Protein AF-A0A350C8Y0-F1 (afdb_monomer)

Solvent-accessible surface area (backbone atoms only — not comparable to full-atom values): 14839 Å² total; per-residue (Å²): 107,70,67,64,53,53,48,55,55,32,66,73,48,53,78,71,53,41,66,43,46,65,62,51,51,54,47,46,64,60,65,44,50,27,44,29,84,90,44,49,33,37,41,32,44,36,72,84,43,89,63,56,27,42,36,37,27,41,31,35,39,94,39,66,64,54,30,49,57,37,43,44,72,72,55,37,48,78,45,69,42,93,88,41,90,48,31,28,41,38,38,32,78,47,61,50,82,73,80,77,58,95,87,56,75,68,49,41,46,32,31,19,35,31,54,39,75,92,77,39,30,34,30,34,14,38,27,66,40,78,86,46,44,67,59,26,43,54,50,31,71,72,57,71,74,75,93,72,64,89,59,39,47,37,35,44,35,41,52,37,88,56,74,48,71,66,44,26,52,50,41,48,57,58,43,50,56,55,52,50,56,55,57,72,67,65,70,79,54,94,92,53,50,72,69,59,42,53,51,48,52,52,52,50,50,55,52,50,52,51,52,47,46,51,67,32,35,28,35,33,38,37,39,40,34,28,59,43,63,89,42,85,94,59,66,45,78,49,77,48,74,51,76,40,49,28,86,92,37,73,57,35,52,49,54,56,49,62,77,68,51,75,65,90,58,79,81,72,124

Radius of gyration: 20.97 Å; Cα contacts (8 Å, |Δi|>4): 398; chains: 1; bounding box: 58×43×47 Å

Secondary structure (DSSP, 8-state):
-HHHHHHHHHHTS-HHHHHTHHHHHHHHHHHHTTB-TTS-EEEEEETTSSS-EEEEEEEBSS-HHHHHHHHHHTT-EEEE-SS-TTEEEEEEEE-TTSSS-TTPPPEEEEEEEEEETTTTEEEEEEES-GGGHHHHHHHHHH-----PPTTEEEEEEEE-S--SHHHHHHHHHHHHHHHHHHHHT-PPPTT--HHHHHHHHHHHHHHHHHHHHHHHHEEEEEEEEEEE-SSTTS-EEEEEEEEEEPTTSHHHHHHHHHHHSPPTTTT--

Structure (mmCIF, N/CA/C/O backbone):
data_AF-A0A350C8Y0-F1
#
_entry.id   AF-A0A350C8Y0-F1
#
loop_
_atom_site.group_PDB
_atom_site.id
_atom_site.type_symbol
_atom_site.label_atom_id
_atom_site.label_alt_id
_atom_site.label_comp_id
_atom_site.label_asym_id
_atom_site.label_entity_id
_atom_site.label_seq_id
_atom_site.pdbx_PDB_ins_code
_atom_site.Cartn_x
_atom_site.Cartn_y
_atom_site.Cartn_z
_atom_site.occupancy
_atom_site.B_iso_or_equiv
_atom_site.auth_seq_id
_atom_site.auth_comp_id
_atom_site.auth_asym_id
_atom_site.auth_atom_id
_atom_site.pdbx_PDB_model_num
ATOM 1 N N . MET A 1 1 ? -14.540 4.776 -16.350 1.00 53.84 1 MET A N 1
ATOM 2 C CA . MET A 1 1 ? -15.376 4.542 -15.151 1.00 53.84 1 MET A CA 1
ATOM 3 C C . MET A 1 1 ? -14.674 5.065 -13.907 1.00 53.84 1 MET A C 1
ATOM 5 O O . MET A 1 1 ? -15.145 6.060 -13.384 1.00 53.84 1 MET A O 1
ATOM 9 N N . LEU A 1 2 ? -13.482 4.546 -13.576 1.00 55.44 2 LEU A N 1
ATOM 10 C CA . LEU A 1 2 ? -12.637 4.971 -12.446 1.00 55.44 2 LEU A CA 1
ATOM 11 C C . LEU A 1 2 ? -12.583 6.490 -12.202 1.00 55.44 2 LEU A C 1
ATOM 13 O O . LEU A 1 2 ? -12.850 6.944 -11.097 1.00 55.44 2 LEU A O 1
ATOM 17 N N . LYS A 1 3 ? -12.308 7.294 -13.237 1.00 59.38 3 LYS A N 1
ATOM 18 C CA . LYS A 1 3 ? -12.303 8.760 -13.117 1.00 59.38 3 LYS A CA 1
ATOM 19 C C . LYS A 1 3 ? -13.635 9.345 -12.662 1.00 59.38 3 LYS A C 1
ATOM 21 O O . LYS A 1 3 ? -13.677 10.203 -11.797 1.00 59.38 3 LYS A O 1
ATOM 26 N N . LYS A 1 4 ? -14.739 8.884 -13.248 1.00 61.06 4 LYS A N 1
ATOM 27 C CA . LYS A 1 4 ? -16.079 9.374 -12.911 1.00 61.06 4 LYS A CA 1
ATOM 28 C C . LYS A 1 4 ? -16.421 9.038 -11.458 1.00 61.06 4 LYS A C 1
ATOM 30 O O . LYS A 1 4 ? -17.015 9.866 -10.771 1.00 61.06 4 LYS A O 1
ATOM 35 N N . ASP A 1 5 ? -16.004 7.865 -10.995 1.00 53.53 5 ASP A N 1
ATOM 36 C CA . ASP A 1 5 ? -16.255 7.395 -9.635 1.00 53.53 5 ASP A CA 1
ATOM 37 C C . ASP A 1 5 ? -15.374 8.140 -8.616 1.00 53.53 5 ASP A C 1
ATOM 39 O O . ASP A 1 5 ? -15.888 8.659 -7.627 1.00 53.53 5 ASP A O 1
ATOM 43 N N . LEU A 1 6 ? -14.077 8.317 -8.900 1.00 56.03 6 LEU A N 1
ATOM 44 C CA . LEU A 1 6 ? -13.161 9.118 -8.075 1.00 56.03 6 LEU A CA 1
ATOM 45 C C . LEU A 1 6 ? -13.558 10.594 -8.030 1.00 56.03 6 LEU A C 1
ATOM 47 O O . LEU A 1 6 ? -13.533 11.194 -6.957 1.00 56.03 6 LEU A O 1
ATOM 51 N N . LYS A 1 7 ? -13.999 11.165 -9.157 1.00 61.97 7 LYS A N 1
ATOM 52 C CA . LYS A 1 7 ? -14.544 12.523 -9.192 1.00 61.97 7 LYS A CA 1
ATOM 53 C C . LYS A 1 7 ? -15.776 12.636 -8.312 1.00 61.97 7 LYS A C 1
ATOM 55 O O . LYS A 1 7 ? -15.887 13.579 -7.543 1.00 61.97 7 LYS A O 1
ATOM 60 N N . SER A 1 8 ? -16.681 11.664 -8.402 1.00 61.84 8 SER A N 1
ATOM 61 C CA . SER A 1 8 ? -17.896 11.651 -7.586 1.00 61.84 8 SER A CA 1
ATOM 62 C C . SER A 1 8 ? -17.564 11.568 -6.093 1.00 61.84 8 SER A C 1
ATOM 64 O O . SER A 1 8 ? -18.216 12.231 -5.296 1.00 61.84 8 SER A O 1
ATOM 66 N N . LEU A 1 9 ? -16.523 10.822 -5.706 1.00 56.31 9 LEU A N 1
ATOM 67 C CA . LEU A 1 9 ? -16.029 10.785 -4.324 1.00 56.31 9 LEU A CA 1
ATOM 68 C C . LEU A 1 9 ? -15.387 12.114 -3.891 1.00 56.31 9 LEU A C 1
ATOM 70 O O . LEU A 1 9 ? -15.657 12.589 -2.792 1.00 56.31 9 LEU A O 1
ATOM 74 N N . LEU A 1 10 ? -14.580 12.739 -4.751 1.00 60.41 10 LEU A N 1
ATOM 75 C CA . LEU A 1 10 ? -13.961 14.045 -4.491 1.00 60.41 10 LEU A CA 1
ATOM 76 C C . LEU A 1 10 ? -14.986 15.180 -4.412 1.00 60.41 10 LEU A C 1
ATOM 78 O O . LEU A 1 10 ? -14.857 16.066 -3.570 1.00 60.41 10 LEU A O 1
ATOM 82 N N . ASP A 1 11 ? -16.043 15.118 -5.221 1.00 67.94 11 ASP A N 1
ATOM 83 C CA . ASP A 1 11 ? -17.167 16.055 -5.195 1.00 67.94 11 ASP A CA 1
ATOM 84 C C . ASP A 1 11 ? -17.952 15.971 -3.869 1.00 67.94 11 ASP A C 1
ATOM 86 O O . ASP A 1 11 ? -18.529 16.967 -3.433 1.00 67.94 11 ASP A O 1
ATOM 90 N N . LEU A 1 12 ? -17.923 14.824 -3.175 1.00 66.38 12 LEU A N 1
ATOM 91 C CA . LEU A 1 12 ? -18.463 14.673 -1.813 1.00 66.38 12 LEU A CA 1
ATOM 92 C C . LEU A 1 12 ? -17.525 15.226 -0.721 1.00 66.38 12 LEU A C 1
ATOM 94 O O . LEU A 1 12 ? -17.931 15.336 0.440 1.00 66.38 12 LEU A O 1
ATOM 98 N N . GLY A 1 13 ? -16.283 15.555 -1.078 1.00 55.41 13 GLY A N 1
ATOM 99 C CA . GLY A 1 13 ? -15.271 16.128 -0.199 1.00 55.41 13 GLY A CA 1
ATOM 100 C C . GLY A 1 13 ? -15.417 17.637 0.014 1.00 55.41 13 GLY A C 1
ATOM 101 O O . GLY A 1 13 ? -16.414 18.279 -0.321 1.00 55.41 13 GLY A O 1
ATOM 102 N N . THR A 1 14 ? -14.397 18.228 0.619 1.00 57.19 14 THR A N 1
ATOM 103 C CA . THR A 1 14 ? -14.281 19.668 0.856 1.00 57.19 14 THR A CA 1
ATOM 104 C C . THR A 1 14 ? -13.947 20.434 -0.432 1.00 57.19 14 THR A C 1
ATOM 106 O O . THR A 1 14 ? -13.355 19.876 -1.355 1.00 57.19 14 THR A O 1
ATOM 109 N N . PRO A 1 15 ? -14.212 21.754 -0.497 1.00 61.81 15 PRO A N 1
ATOM 110 C CA . PRO A 1 15 ? -13.823 22.575 -1.648 1.00 61.81 15 PRO A CA 1
ATOM 111 C C . PRO A 1 15 ? -12.317 22.566 -1.960 1.00 61.81 15 PRO A C 1
ATOM 113 O O . PRO A 1 15 ? -11.925 22.866 -3.084 1.00 61.81 15 PRO A O 1
ATOM 116 N N . ALA A 1 16 ? -11.463 22.268 -0.974 1.00 57.66 16 ALA A N 1
ATOM 117 C CA . ALA A 1 16 ? -10.024 22.120 -1.181 1.00 57.66 16 ALA A CA 1
ATOM 118 C C . ALA A 1 16 ? -9.690 20.803 -1.900 1.00 57.66 16 ALA A C 1
ATOM 120 O O . ALA A 1 16 ? -8.901 20.814 -2.838 1.00 57.66 16 ALA A O 1
ATOM 121 N N . GLU A 1 17 ? -10.334 19.701 -1.510 1.00 47.12 17 GLU A N 1
ATOM 122 C CA . GLU A 1 17 ? -10.191 18.388 -2.152 1.00 47.12 17 GLU A CA 1
ATOM 123 C C . GLU A 1 17 ? -10.774 18.409 -3.574 1.00 47.12 17 GLU A C 1
ATOM 125 O O . GLU A 1 17 ? -10.121 17.966 -4.510 1.00 47.12 17 GLU A O 1
ATOM 130 N N . GLN A 1 18 ? -11.928 19.048 -3.785 1.00 68.06 18 GLN A N 1
ATOM 131 C CA . GLN A 1 18 ? -12.532 19.215 -5.117 1.00 68.06 18 GLN A CA 1
ATOM 132 C C . GLN A 1 18 ? -11.606 19.927 -6.118 1.00 68.06 18 GLN A C 1
ATOM 134 O O . GLN A 1 18 ? -11.568 19.569 -7.294 1.00 68.06 18 GLN A O 1
ATOM 139 N N . LYS A 1 19 ? -10.826 20.918 -5.663 1.00 71.00 19 LYS A N 1
ATOM 140 C CA . LYS A 1 19 ? -9.845 21.630 -6.503 1.00 71.00 19 LYS A CA 1
ATOM 141 C C . LYS A 1 19 ? -8.661 20.762 -6.922 1.00 71.00 19 LYS A C 1
ATOM 143 O O . LYS A 1 19 ? -8.014 21.092 -7.906 1.00 71.00 19 LYS A O 1
ATOM 148 N N . GLN A 1 20 ? -8.398 19.663 -6.215 1.00 58.19 20 GLN A N 1
ATOM 149 C CA . GLN A 1 20 ? -7.358 18.708 -6.594 1.00 58.19 20 GLN A CA 1
ATOM 150 C C . GLN A 1 20 ? -7.792 17.810 -7.757 1.00 58.19 20 GLN A C 1
ATOM 152 O O . GLN A 1 20 ? -6.959 17.078 -8.279 1.00 58.19 20 GLN A O 1
ATOM 157 N N . TRP A 1 21 ? -9.060 17.860 -8.194 1.00 68.81 21 TRP A N 1
ATOM 158 C CA . TRP A 1 21 ? -9.556 16.982 -9.254 1.00 68.81 21 TRP A CA 1
ATOM 159 C C . TRP A 1 21 ? -8.759 17.100 -10.554 1.00 68.81 21 TRP A C 1
ATOM 161 O O . TRP A 1 21 ? -8.446 16.066 -11.121 1.00 68.81 21 TRP A O 1
ATOM 171 N N . SER A 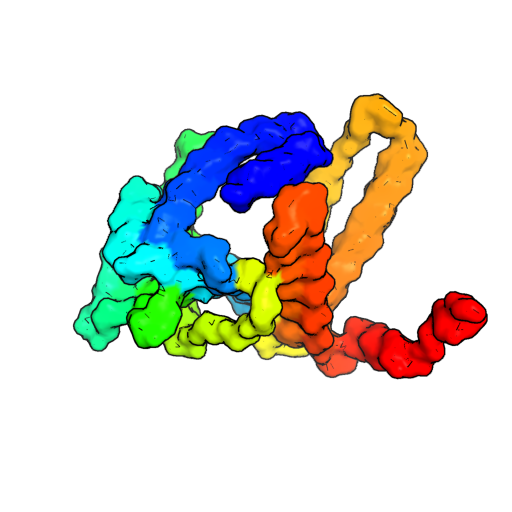1 22 ? -8.384 18.301 -11.011 1.00 61.38 22 SER A N 1
ATOM 172 C CA . SER A 1 22 ? -7.586 18.440 -12.242 1.00 61.38 22 SER A CA 1
ATOM 173 C C . SER A 1 22 ? -6.220 17.766 -12.112 1.00 61.38 22 SER A C 1
ATOM 175 O O . SER A 1 22 ? -5.823 17.010 -12.988 1.00 61.38 22 SER A O 1
ATOM 177 N N . ASN A 1 23 ? -5.553 17.950 -10.969 1.00 56.31 23 ASN A N 1
ATOM 178 C CA . ASN A 1 23 ? -4.259 17.325 -10.692 1.00 56.31 23 ASN A CA 1
ATOM 179 C C . ASN A 1 23 ? -4.389 15.798 -10.604 1.00 56.31 23 ASN A C 1
ATOM 181 O O . ASN A 1 23 ? -3.555 15.072 -11.128 1.00 56.31 23 ASN A O 1
ATOM 185 N N . ILE A 1 24 ? -5.452 15.306 -9.961 1.00 56.28 24 ILE A N 1
ATOM 186 C CA . ILE A 1 24 ? -5.745 13.876 -9.812 1.00 56.28 24 ILE A CA 1
ATOM 187 C C . ILE A 1 24 ? -6.156 13.258 -11.153 1.00 56.28 24 ILE A C 1
ATOM 189 O O . ILE A 1 24 ? -5.769 12.134 -11.447 1.00 56.28 24 ILE A O 1
ATOM 193 N N . GLU A 1 25 ? -6.921 13.967 -11.977 1.00 61.03 25 GLU A N 1
ATOM 194 C CA . GLU A 1 25 ? -7.362 13.511 -13.293 1.00 61.03 25 GLU A CA 1
ATOM 195 C C . GLU A 1 25 ? -6.190 13.376 -14.266 1.00 61.03 25 GLU A C 1
ATOM 197 O O . GLU A 1 25 ? -6.055 12.318 -14.887 1.00 61.03 25 GLU A O 1
ATOM 202 N N . ASP A 1 26 ? -5.327 14.392 -14.332 1.00 53.53 26 ASP A N 1
ATOM 203 C CA . ASP A 1 26 ? -4.108 14.373 -15.143 1.00 53.53 26 ASP A CA 1
ATOM 204 C C . ASP A 1 26 ? -3.136 13.298 -14.630 1.00 53.53 26 ASP A C 1
ATOM 206 O O . ASP A 1 26 ? -2.562 12.540 -15.414 1.00 53.53 26 ASP A O 1
ATOM 210 N N . PHE A 1 27 ? -3.014 13.140 -13.308 1.00 55.12 27 PHE A N 1
ATOM 211 C CA . PHE A 1 27 ? -2.230 12.068 -12.691 1.00 55.12 27 PHE A CA 1
ATOM 212 C C . PHE A 1 27 ? -2.783 10.674 -13.034 1.00 55.12 27 PHE A C 1
ATOM 214 O O . PHE A 1 27 ? -2.017 9.779 -13.371 1.00 55.12 27 PHE A O 1
ATOM 221 N N . ILE A 1 28 ? -4.104 10.468 -13.010 1.00 58.72 28 ILE A N 1
ATOM 222 C CA . ILE A 1 28 ? -4.734 9.180 -13.350 1.00 58.72 28 ILE A CA 1
ATOM 223 C C . ILE A 1 28 ? -4.555 8.853 -14.835 1.00 58.72 28 ILE A C 1
ATOM 225 O O . ILE A 1 28 ? -4.200 7.721 -15.154 1.00 58.72 28 ILE A O 1
ATOM 229 N N . ASP A 1 29 ? -4.767 9.807 -15.744 1.00 56.03 29 ASP A N 1
ATOM 230 C CA . ASP A 1 29 ? -4.517 9.573 -17.176 1.00 56.03 29 ASP A CA 1
ATOM 231 C C . ASP A 1 29 ? -3.065 9.200 -17.449 1.00 56.03 29 ASP A C 1
ATOM 233 O O . ASP A 1 29 ? -2.791 8.324 -18.271 1.00 56.03 29 ASP A O 1
ATOM 237 N N . THR A 1 30 ? -2.148 9.830 -16.719 1.00 51.78 30 THR A N 1
ATOM 238 C CA . THR A 1 30 ? -0.714 9.648 -16.923 1.00 51.78 30 THR A CA 1
ATOM 239 C C . THR A 1 30 ? -0.143 8.466 -16.138 1.00 51.78 30 THR A C 1
ATOM 241 O O . THR A 1 30 ? 0.939 8.019 -16.460 1.00 51.78 30 THR A O 1
ATOM 244 N N . PHE A 1 31 ? -0.818 7.885 -15.140 1.00 55.97 31 PHE A N 1
ATOM 245 C CA . PHE A 1 31 ? -0.321 6.689 -14.426 1.00 55.97 31 PHE A CA 1
ATOM 246 C C . PHE A 1 31 ? -1.007 5.382 -14.841 1.00 55.97 31 PHE A C 1
ATOM 248 O O . PHE A 1 31 ? -0.461 4.307 -14.598 1.00 55.97 31 PHE A O 1
ATOM 255 N N . VAL A 1 32 ? -2.187 5.444 -15.465 1.00 66.88 32 VAL A N 1
ATOM 256 C CA . VAL A 1 32 ? -2.969 4.246 -15.826 1.00 66.88 32 VAL A CA 1
ATOM 257 C C . VAL A 1 32 ? -2.579 3.677 -17.196 1.00 66.88 32 VAL A C 1
ATOM 259 O O . VAL A 1 32 ? -2.913 2.533 -17.505 1.00 66.88 32 VAL A O 1
ATOM 262 N N . ALA A 1 33 ? -1.828 4.415 -18.019 1.00 77.25 33 ALA A N 1
ATOM 263 C CA . ALA A 1 33 ? -1.376 3.907 -19.310 1.00 77.25 33 ALA A CA 1
ATOM 264 C C . ALA A 1 33 ? -0.450 2.683 -19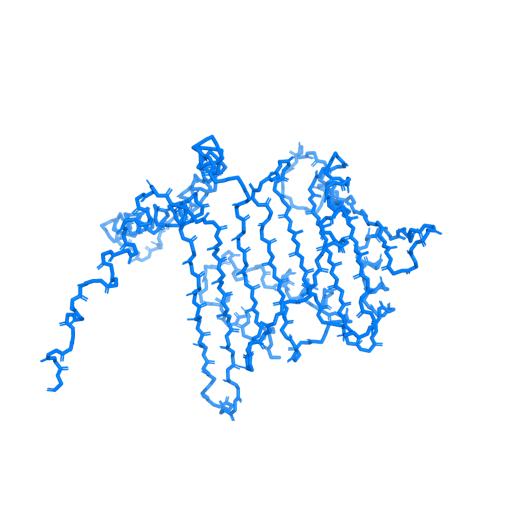.144 1.00 77.25 33 ALA A C 1
ATOM 266 O O . ALA A 1 33 ? 0.586 2.733 -18.479 1.00 77.25 33 ALA A O 1
ATOM 267 N N . GLY A 1 34 ? -0.844 1.568 -19.767 1.00 81.38 34 GLY A N 1
ATOM 268 C CA . GLY A 1 34 ? -0.170 0.274 -19.635 1.00 81.38 34 GLY A CA 1
ATOM 269 C C . GLY A 1 34 ? -0.622 -0.564 -18.434 1.00 81.38 34 GLY A C 1
ATOM 270 O O . GLY A 1 34 ? -0.019 -1.611 -18.199 1.00 81.38 34 GLY A O 1
ATOM 271 N N . ILE A 1 35 ? -1.661 -0.146 -17.697 1.00 87.31 35 ILE A N 1
ATOM 272 C CA . ILE A 1 35 ? -2.276 -0.912 -16.603 1.00 87.31 35 ILE A CA 1
ATOM 273 C C . ILE A 1 35 ? -3.652 -1.441 -17.027 1.00 87.31 35 ILE A C 1
ATOM 275 O O . ILE A 1 35 ? -4.514 -0.678 -17.460 1.00 87.31 35 ILE A O 1
ATOM 279 N N . ASP A 1 36 ? -3.894 -2.738 -16.834 1.00 87.69 36 ASP A N 1
ATOM 280 C CA . ASP A 1 36 ? -5.200 -3.351 -17.093 1.00 87.69 36 ASP A CA 1
ATOM 281 C C . ASP A 1 36 ? -6.157 -3.105 -15.917 1.00 87.69 36 ASP A C 1
ATOM 283 O O . ASP A 1 36 ? -6.173 -3.828 -14.919 1.00 87.69 36 ASP A O 1
ATOM 287 N N . GLY A 1 37 ? -7.000 -2.081 -16.058 1.00 78.62 37 GLY A N 1
ATOM 288 C CA . GLY A 1 37 ? -8.000 -1.705 -15.056 1.00 78.62 37 GLY A CA 1
ATOM 289 C C . GLY A 1 37 ? -9.144 -2.709 -14.853 1.00 78.62 37 GLY A C 1
ATOM 290 O O . GLY A 1 37 ? -9.990 -2.475 -13.991 1.00 78.62 37 GLY A O 1
ATOM 291 N N . SER A 1 38 ? -9.214 -3.797 -15.629 1.00 82.62 38 SER A N 1
ATOM 292 C CA . SER A 1 38 ? -10.167 -4.892 -15.399 1.00 82.62 38 SER A CA 1
ATOM 293 C C . SER A 1 38 ? -9.660 -5.922 -14.388 1.00 82.62 38 SER A C 1
ATOM 295 O O . SER A 1 38 ? -10.439 -6.738 -13.886 1.00 82.62 38 SER A O 1
ATOM 297 N N . ARG A 1 39 ? -8.362 -5.881 -14.074 1.00 87.94 39 ARG A N 1
ATOM 298 C CA . ARG A 1 39 ? -7.700 -6.813 -13.167 1.00 87.94 39 ARG A CA 1
ATOM 299 C C . ARG A 1 39 ? -7.368 -6.163 -11.822 1.00 87.94 39 ARG A C 1
ATOM 301 O O . ARG A 1 39 ? -7.165 -4.952 -11.745 1.00 87.94 39 ARG A O 1
ATOM 308 N N . PRO A 1 40 ? -7.271 -6.963 -10.746 1.00 87.50 40 PRO A N 1
ATOM 309 C CA . P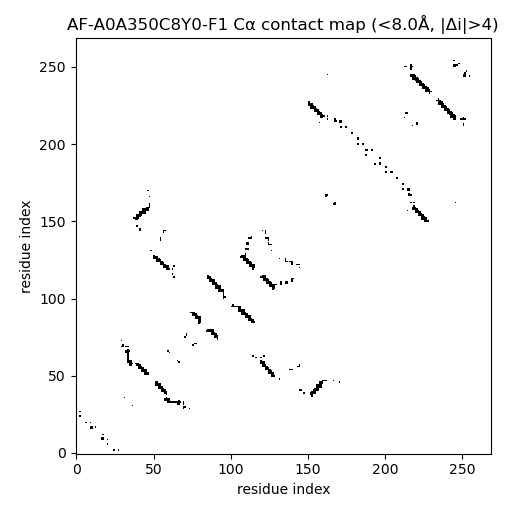RO A 1 40 ? -6.969 -6.435 -9.427 1.00 87.50 40 PRO A CA 1
ATOM 310 C C . PRO A 1 40 ? -5.555 -5.857 -9.363 1.00 87.50 40 PRO A C 1
ATOM 312 O O . PRO A 1 40 ? -4.597 -6.489 -9.826 1.00 87.50 40 PRO A O 1
ATOM 315 N N . PHE A 1 41 ? -5.417 -4.706 -8.707 1.00 87.88 41 PHE A N 1
ATOM 316 C CA . PHE A 1 41 ? -4.125 -4.185 -8.267 1.00 87.88 41 PHE A CA 1
ATOM 317 C C . PHE A 1 41 ? -3.955 -4.356 -6.754 1.00 87.88 41 PHE A C 1
ATOM 319 O O . PHE A 1 41 ? -4.926 -4.404 -5.994 1.00 87.88 41 PHE A O 1
ATOM 326 N N . GLN A 1 42 ? -2.707 -4.435 -6.302 1.00 90.19 42 GLN A N 1
ATOM 327 C CA . GLN A 1 42 ? -2.372 -4.570 -4.887 1.00 90.19 42 GLN A CA 1
ATOM 328 C C . GLN A 1 42 ? -1.364 -3.508 -4.473 1.00 90.19 42 GLN A C 1
ATOM 330 O O . GLN A 1 42 ? -0.404 -3.251 -5.195 1.00 90.19 42 GLN A O 1
ATOM 335 N N . VAL A 1 43 ? -1.558 -2.939 -3.286 1.00 89.44 43 VAL A N 1
ATOM 336 C CA . VAL A 1 43 ? -0.617 -2.030 -2.628 1.00 89.44 43 VAL A CA 1
ATOM 337 C C . VAL A 1 43 ? -0.363 -2.534 -1.215 1.00 89.44 43 VAL A C 1
ATOM 339 O O . VAL A 1 43 ? -1.296 -2.740 -0.445 1.00 89.44 43 VAL A O 1
ATOM 342 N N . GLN A 1 44 ? 0.902 -2.711 -0.862 1.00 90.19 44 GLN A N 1
ATOM 343 C CA . GLN A 1 44 ? 1.364 -3.093 0.461 1.00 90.19 44 GLN A CA 1
ATOM 344 C C . GLN A 1 44 ? 2.197 -1.960 1.067 1.00 90.19 44 GLN A C 1
ATOM 346 O O . GLN A 1 44 ? 3.169 -1.505 0.464 1.00 90.19 44 GLN A O 1
ATOM 351 N N . LEU A 1 45 ? 1.850 -1.530 2.279 1.00 86.44 45 LEU A N 1
ATOM 352 C CA . LEU A 1 45 ? 2.652 -0.596 3.064 1.00 86.44 45 LEU A CA 1
ATOM 353 C C . LEU A 1 45 ? 3.801 -1.342 3.762 1.00 86.44 45 LEU A C 1
ATOM 355 O O . LEU A 1 45 ? 3.579 -2.285 4.524 1.00 86.44 45 LEU A O 1
ATOM 359 N N . LEU A 1 46 ? 5.035 -0.886 3.547 1.00 84.38 46 LEU A N 1
ATOM 360 C CA . LEU A 1 46 ? 6.255 -1.446 4.135 1.00 84.38 46 LEU A CA 1
ATOM 361 C C . LEU A 1 46 ? 6.587 -0.740 5.460 1.00 84.38 46 LEU A C 1
ATOM 363 O O . LEU A 1 46 ? 7.574 -0.011 5.573 1.00 84.38 46 LEU A O 1
ATOM 367 N N . ALA A 1 47 ? 5.757 -0.959 6.482 1.00 72.50 47 ALA A N 1
ATOM 368 C CA . ALA A 1 47 ? 5.846 -0.263 7.774 1.00 72.50 47 ALA A CA 1
ATOM 369 C C . ALA A 1 47 ? 7.097 -0.598 8.620 1.00 72.50 47 ALA A C 1
ATOM 371 O O . ALA A 1 47 ? 7.343 0.045 9.636 1.00 72.50 47 ALA A O 1
ATOM 372 N N . GLY A 1 48 ? 7.897 -1.592 8.219 1.00 70.94 48 GLY A N 1
ATOM 373 C CA . GLY A 1 48 ? 9.176 -1.936 8.856 1.00 70.94 48 GLY A CA 1
ATOM 374 C C . GLY A 1 48 ? 10.393 -1.174 8.313 1.00 70.94 48 GLY A C 1
ATOM 375 O O . GLY A 1 48 ? 11.519 -1.535 8.645 1.00 70.94 48 GLY A O 1
ATOM 376 N N . MET A 1 49 ? 10.193 -0.182 7.439 1.00 75.94 49 MET A N 1
ATOM 377 C CA . MET A 1 49 ? 11.263 0.591 6.796 1.00 75.94 49 MET A CA 1
ATOM 378 C C . MET A 1 49 ? 11.224 2.065 7.215 1.00 75.94 49 MET A C 1
ATOM 380 O O . MET A 1 49 ? 10.159 2.614 7.497 1.00 75.94 49 MET A O 1
ATOM 384 N N . THR A 1 50 ? 12.394 2.711 7.245 1.00 75.69 50 THR A N 1
ATOM 385 C CA . THR A 1 50 ? 12.541 4.157 7.473 1.00 75.69 50 THR A CA 1
ATOM 386 C C . THR A 1 50 ? 13.382 4.774 6.344 1.00 75.69 50 THR A C 1
ATOM 388 O O . THR A 1 50 ? 14.558 4.427 6.237 1.00 75.69 50 THR A O 1
ATOM 391 N N . PRO A 1 51 ? 12.828 5.687 5.524 1.00 76.25 51 PRO A N 1
ATOM 392 C CA . PRO A 1 51 ? 11.411 6.045 5.455 1.00 76.25 51 PRO A CA 1
ATOM 393 C C . PRO A 1 51 ? 10.550 4.849 5.018 1.00 76.25 51 PRO A C 1
ATOM 395 O O . PRO A 1 51 ? 11.043 3.905 4.395 1.00 76.25 51 PRO A O 1
ATOM 398 N N . SER A 1 52 ? 9.266 4.860 5.382 1.00 78.44 52 SER A N 1
ATOM 399 C CA . SER A 1 52 ? 8.344 3.799 4.967 1.00 78.44 52 SER A CA 1
ATOM 400 C C . SER A 1 52 ? 8.266 3.732 3.443 1.00 78.44 52 SER A C 1
ATOM 402 O O . SER A 1 52 ? 8.393 4.745 2.758 1.00 78.44 52 SER A O 1
ATOM 404 N N . GLY A 1 53 ? 8.110 2.522 2.919 1.00 85.06 53 GLY A N 1
ATOM 405 C CA . GLY A 1 53 ? 7.996 2.282 1.486 1.00 85.06 53 GLY A CA 1
ATOM 406 C C . GLY A 1 53 ? 6.659 1.663 1.110 1.00 85.06 53 GLY A C 1
ATOM 407 O O . GLY A 1 53 ? 5.857 1.310 1.976 1.00 85.06 53 GLY A O 1
ATOM 408 N N . TYR A 1 54 ? 6.467 1.466 -0.185 1.00 89.12 54 TYR A N 1
ATOM 409 C CA . TYR A 1 54 ? 5.340 0.723 -0.737 1.00 89.12 54 TYR A CA 1
ATOM 410 C C . TYR A 1 54 ? 5.853 -0.412 -1.605 1.00 89.12 54 TYR A C 1
ATOM 412 O O . TYR A 1 54 ? 6.901 -0.287 -2.236 1.00 89.12 54 TYR A O 1
ATOM 420 N N . LEU A 1 55 ? 5.095 -1.499 -1.652 1.00 91.88 55 LEU A N 1
ATOM 421 C CA . LEU A 1 55 ? 5.221 -2.537 -2.660 1.00 91.88 55 LEU A CA 1
ATOM 422 C C . LEU A 1 55 ? 3.893 -2.644 -3.396 1.00 91.88 55 LEU A C 1
ATOM 424 O O . LEU A 1 55 ? 2.855 -2.766 -2.755 1.00 91.88 55 LEU A O 1
ATOM 428 N N . THR A 1 56 ? 3.896 -2.592 -4.722 1.00 91.56 56 THR A N 1
ATOM 429 C CA . THR A 1 56 ? 2.672 -2.706 -5.515 1.00 91.56 56 THR A CA 1
ATOM 430 C C . THR A 1 56 ? 2.780 -3.820 -6.541 1.00 91.56 56 THR A C 1
ATOM 432 O O . THR A 1 56 ? 3.866 -4.112 -7.041 1.00 91.56 56 THR A O 1
ATOM 435 N N . ALA A 1 57 ? 1.647 -4.458 -6.829 1.00 93.69 57 ALA A N 1
ATOM 436 C CA . ALA A 1 57 ? 1.486 -5.373 -7.948 1.00 93.69 57 ALA A CA 1
ATOM 437 C C . ALA A 1 57 ? 0.430 -4.796 -8.894 1.00 93.69 57 ALA A C 1
ATOM 439 O O . ALA A 1 57 ? -0.724 -4.600 -8.501 1.00 93.69 57 ALA A O 1
ATOM 440 N N . LEU A 1 58 ? 0.842 -4.507 -10.126 1.00 92.25 58 LEU A N 1
ATOM 441 C CA . LEU A 1 58 ? 0.044 -3.833 -11.142 1.00 92.25 58 LEU A CA 1
ATOM 442 C C . LEU A 1 58 ? -0.182 -4.770 -12.332 1.00 92.25 58 LEU A C 1
ATOM 444 O O . LEU A 1 58 ? 0.794 -5.310 -12.863 1.00 92.25 58 LEU A O 1
ATOM 448 N N . PRO A 1 59 ? -1.435 -4.992 -12.753 1.00 93.31 59 PRO A N 1
ATOM 449 C CA . PRO A 1 59 ? -1.709 -5.758 -13.956 1.00 93.31 59 PRO A CA 1
ATOM 450 C C . PRO A 1 59 ? -1.320 -4.941 -15.190 1.00 93.31 59 PRO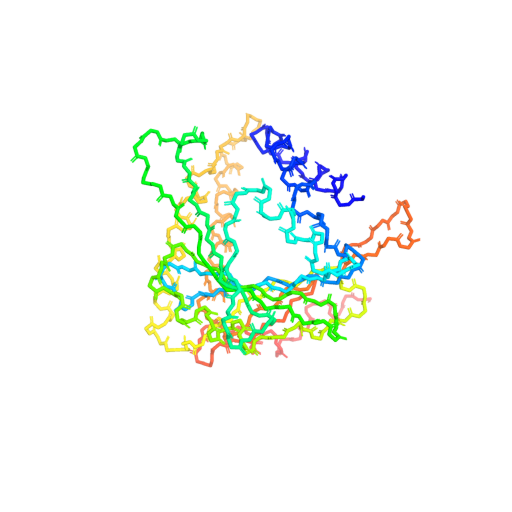 A C 1
ATOM 452 O O . PRO A 1 59 ? -1.668 -3.770 -15.276 1.00 93.31 59 PRO A O 1
ATOM 455 N N . LEU A 1 60 ? -0.598 -5.532 -16.136 1.00 93.06 60 LEU A N 1
ATOM 456 C CA . LEU A 1 60 ? -0.189 -4.860 -17.368 1.00 93.06 60 LEU A CA 1
ATOM 457 C C . LEU A 1 60 ? -1.255 -5.021 -18.455 1.00 93.06 60 LEU A C 1
ATOM 459 O O . LEU A 1 60 ? -1.791 -6.113 -18.631 1.00 93.06 60 LEU A O 1
ATOM 463 N N . ASP A 1 61 ? -1.490 -3.954 -19.215 1.00 89.44 61 ASP A N 1
ATOM 464 C CA . ASP A 1 61 ? -2.325 -3.963 -20.421 1.00 89.44 61 ASP A CA 1
ATOM 465 C C . ASP A 1 61 ? -1.435 -4.068 -21.667 1.00 89.44 61 ASP A C 1
ATOM 467 O O . ASP A 1 61 ? -0.729 -3.125 -22.032 1.00 89.44 61 ASP A O 1
ATOM 471 N N . GLY A 1 62 ? -1.405 -5.246 -22.296 1.00 81.38 62 GLY A N 1
ATOM 472 C CA . GLY A 1 62 ? -0.652 -5.465 -23.537 1.00 81.38 62 GLY A CA 1
ATOM 473 C C . GLY A 1 62 ? 0.878 -5.460 -23.389 1.00 81.38 62 GLY A C 1
ATOM 474 O O . GLY A 1 62 ? 1.592 -5.365 -24.390 1.00 81.38 62 GLY A O 1
ATOM 475 N N . GLY A 1 63 ? 1.397 -5.589 -22.162 1.00 86.69 63 GLY A N 1
ATOM 476 C CA . GLY A 1 63 ? 2.820 -5.778 -21.866 1.00 86.69 63 GLY A CA 1
ATOM 477 C C . GLY A 1 63 ? 3.543 -4.555 -21.289 1.00 86.69 63 GLY A C 1
ATOM 478 O O . GLY A 1 63 ? 2.980 -3.491 -21.063 1.00 86.69 63 GLY A O 1
ATOM 479 N N . PHE A 1 64 ? 4.840 -4.722 -21.010 1.00 92.44 64 PHE A N 1
ATOM 480 C CA . PHE A 1 64 ? 5.617 -3.752 -20.228 1.00 92.44 64 PHE A CA 1
ATOM 481 C C . PHE A 1 64 ? 5.976 -2.460 -20.978 1.00 92.44 64 PHE A C 1
ATOM 483 O O . PHE A 1 64 ? 6.211 -1.439 -20.341 1.00 92.44 64 PHE A O 1
ATOM 490 N N . GLN A 1 65 ? 6.047 -2.485 -22.312 1.00 92.25 65 GLN A N 1
ATOM 491 C CA . GLN A 1 65 ? 6.579 -1.354 -23.081 1.00 92.25 65 GLN A CA 1
ATOM 492 C C . GLN A 1 65 ? 5.730 -0.086 -22.913 1.00 92.25 65 GLN A C 1
ATOM 494 O O . GLN A 1 65 ? 6.282 0.966 -22.619 1.00 92.25 65 GLN A O 1
ATOM 499 N N . THR A 1 66 ? 4.402 -0.202 -23.001 1.00 89.94 66 THR A N 1
ATOM 500 C CA . THR A 1 66 ? 3.483 0.932 -22.810 1.00 89.94 66 THR A CA 1
ATOM 501 C C . THR A 1 66 ? 3.623 1.537 -21.415 1.00 89.94 66 THR A C 1
ATOM 503 O O . THR A 1 66 ? 3.735 2.752 -21.281 1.00 89.94 66 THR A O 1
ATOM 506 N N . PHE A 1 67 ? 3.679 0.693 -20.376 1.00 89.62 67 PHE A N 1
ATOM 507 C CA . PHE A 1 67 ? 3.903 1.156 -19.006 1.00 89.62 67 PHE A CA 1
ATOM 508 C C . PHE A 1 67 ? 5.257 1.863 -18.874 1.00 89.62 67 PHE A C 1
ATOM 510 O O . PHE A 1 67 ? 5.346 2.927 -18.268 1.00 89.62 67 PHE A O 1
ATOM 517 N N . ARG A 1 68 ? 6.313 1.285 -19.459 1.00 91.62 68 ARG A N 1
ATOM 518 C CA . ARG A 1 68 ? 7.669 1.835 -19.437 1.00 91.62 68 ARG A CA 1
ATOM 519 C C . ARG A 1 68 ? 7.737 3.224 -20.064 1.00 91.62 68 ARG A C 1
ATOM 521 O O . ARG A 1 68 ? 8.253 4.133 -19.425 1.00 91.62 68 ARG A O 1
ATOM 528 N N . ASP A 1 69 ? 7.239 3.367 -21.287 1.00 89.94 69 ASP A N 1
ATOM 529 C CA . ASP A 1 69 ? 7.282 4.636 -22.021 1.00 89.94 69 ASP A CA 1
ATOM 530 C C . ASP A 1 69 ? 6.534 5.728 -21.251 1.00 89.94 69 ASP A C 1
ATOM 532 O O . ASP A 1 69 ? 6.962 6.879 -21.195 1.00 89.94 69 ASP A O 1
ATOM 536 N N . ASN A 1 70 ? 5.445 5.336 -20.593 1.00 83.81 70 ASN A N 1
ATOM 537 C CA . ASN A 1 70 ? 4.643 6.211 -19.764 1.00 83.81 70 ASN A CA 1
ATOM 538 C C . ASN A 1 70 ? 5.387 6.686 -18.499 1.00 83.81 70 ASN A C 1
ATOM 540 O O . ASN A 1 70 ? 5.454 7.887 -18.241 1.00 83.81 70 ASN A O 1
ATOM 544 N N . VAL A 1 71 ? 6.017 5.782 -17.737 1.00 85.88 71 VAL A N 1
ATOM 545 C CA . VAL A 1 71 ? 6.784 6.188 -16.542 1.00 85.88 71 VAL A CA 1
ATOM 546 C C . VAL A 1 71 ? 8.069 6.946 -16.885 1.00 85.88 71 VAL A C 1
ATOM 548 O O . VAL A 1 71 ? 8.435 7.869 -16.162 1.00 85.88 71 VAL A O 1
ATOM 551 N N . GLU A 1 72 ? 8.733 6.624 -18.000 1.00 89.00 72 GLU A N 1
ATOM 552 C CA . GLU A 1 72 ? 9.869 7.414 -18.500 1.00 89.00 72 GLU A CA 1
ATOM 553 C C . GLU A 1 72 ? 9.410 8.820 -18.932 1.00 89.00 72 GLU A C 1
ATOM 555 O O . GLU A 1 72 ? 10.085 9.806 -18.637 1.00 89.00 72 GLU A O 1
ATOM 560 N N . GLY A 1 73 ? 8.222 8.941 -19.539 1.00 81.81 73 GLY A N 1
ATOM 561 C CA . GLY A 1 73 ? 7.590 10.225 -19.862 1.00 81.81 73 GLY A CA 1
ATOM 562 C C . GLY A 1 73 ? 7.240 11.079 -18.637 1.00 81.81 73 GLY A C 1
ATOM 563 O O . GLY A 1 73 ? 7.268 12.305 -18.722 1.00 81.81 73 GLY A O 1
ATOM 564 N N . LEU A 1 74 ? 6.979 10.443 -17.491 1.00 77.56 74 LEU A N 1
ATOM 565 C CA . LEU A 1 74 ? 6.786 11.103 -16.194 1.00 77.56 74 LEU A CA 1
ATOM 566 C C . LEU A 1 74 ? 8.092 11.596 -15.554 1.00 77.56 74 LEU A C 1
ATOM 568 O O . LEU A 1 74 ? 8.045 12.298 -14.548 1.00 77.56 74 LEU A O 1
ATOM 572 N N . GLY A 1 75 ? 9.251 11.241 -16.117 1.00 83.12 75 GLY A N 1
ATOM 573 C CA . GLY A 1 75 ? 10.562 11.610 -15.585 1.00 83.12 75 GLY A CA 1
ATOM 574 C C . GLY A 1 75 ? 11.208 10.546 -14.695 1.00 83.12 75 GLY A C 1
ATOM 575 O O . GLY A 1 75 ? 12.237 10.828 -14.082 1.00 83.12 75 GLY A O 1
ATOM 576 N N . TYR A 1 76 ? 10.657 9.326 -14.622 1.00 87.56 76 TYR A N 1
ATOM 577 C CA . TYR A 1 76 ? 11.386 8.214 -14.010 1.00 87.56 76 TYR A CA 1
ATOM 578 C C . TYR A 1 76 ? 12.532 7.767 -14.920 1.00 87.56 76 TYR A C 1
ATOM 580 O O . TYR A 1 76 ? 12.347 7.444 -16.092 1.00 87.56 76 TYR A O 1
ATOM 588 N N . GLU A 1 77 ? 13.726 7.647 -14.355 1.00 93.62 77 GLU A N 1
ATOM 589 C CA . GLU A 1 77 ? 14.844 6.980 -15.009 1.00 93.62 77 GLU A CA 1
ATOM 590 C C . GLU A 1 77 ? 14.774 5.485 -14.719 1.00 93.62 77 GLU A C 1
ATOM 592 O O . GLU A 1 77 ? 14.802 5.076 -13.560 1.00 93.62 77 GLU A O 1
ATOM 597 N N . LEU A 1 78 ? 14.705 4.649 -15.758 1.00 95.00 78 LEU A N 1
ATOM 598 C CA . LEU A 1 78 ? 14.666 3.193 -15.615 1.00 95.00 78 LEU A CA 1
ATOM 599 C C . LEU A 1 78 ? 15.983 2.575 -16.083 1.00 95.00 78 LEU A C 1
ATOM 601 O O . LEU A 1 78 ? 16.361 2.642 -17.254 1.00 95.00 78 LEU A O 1
ATOM 605 N N . LYS A 1 79 ? 16.661 1.869 -15.178 1.00 96.50 79 LYS A N 1
ATOM 606 C CA . LYS A 1 79 ? 17.889 1.129 -15.466 1.00 96.50 79 LYS A CA 1
ATOM 607 C C . LYS A 1 79 ? 17.667 -0.368 -15.300 1.00 96.50 79 LYS A C 1
ATOM 609 O O . LYS A 1 79 ? 17.530 -0.864 -14.184 1.00 96.50 79 LYS A O 1
ATOM 614 N N . ARG A 1 80 ? 17.694 -1.107 -16.410 1.00 97.31 80 ARG A N 1
ATOM 615 C CA . ARG A 1 80 ? 17.621 -2.577 -16.399 1.00 97.31 80 ARG A CA 1
ATOM 616 C C . ARG A 1 80 ? 18.816 -3.185 -15.652 1.00 97.31 80 ARG A C 1
ATOM 618 O O . ARG A 1 80 ? 19.952 -2.737 -15.824 1.00 97.31 80 ARG A O 1
ATOM 625 N N . ASP A 1 81 ? 18.566 -4.217 -14.851 1.00 96.81 81 ASP A N 1
ATOM 626 C CA . ASP A 1 81 ? 19.612 -5.015 -14.214 1.00 96.81 81 ASP A CA 1
ATOM 627 C C . ASP A 1 81 ? 20.400 -5.802 -15.277 1.00 96.81 81 ASP A C 1
ATOM 629 O O . ASP A 1 81 ? 19.850 -6.321 -16.247 1.00 96.81 81 ASP A O 1
ATOM 633 N N . ALA A 1 82 ? 21.721 -5.878 -15.113 1.00 93.88 82 ALA A N 1
ATOM 634 C CA . ALA A 1 82 ? 22.591 -6.527 -16.092 1.00 93.88 82 ALA A CA 1
ATOM 635 C C . ALA A 1 82 ? 22.463 -8.062 -16.103 1.00 93.88 82 ALA A C 1
ATOM 637 O O . ALA A 1 82 ? 22.870 -8.698 -17.073 1.00 93.88 82 ALA A O 1
ATOM 638 N N . LYS A 1 83 ? 21.958 -8.662 -15.018 1.00 94.88 83 LYS A N 1
ATOM 639 C CA . LYS A 1 83 ? 21.859 -10.117 -14.830 1.00 94.88 83 LYS A CA 1
ATOM 640 C C . LYS A 1 83 ? 20.430 -10.634 -14.956 1.00 94.88 83 LYS A C 1
ATOM 642 O O . LYS A 1 83 ? 20.252 -11.799 -15.293 1.00 94.88 83 LYS A O 1
ATOM 647 N N . ASP A 1 84 ? 19.439 -9.791 -14.682 1.00 95.88 84 ASP A N 1
ATOM 648 C CA . ASP A 1 84 ? 18.023 -10.141 -14.753 1.00 95.88 84 ASP A CA 1
ATOM 649 C C . ASP A 1 84 ? 17.279 -9.173 -15.679 1.00 95.88 84 ASP A C 1
ATOM 651 O O . ASP A 1 84 ? 17.029 -8.017 -15.342 1.00 95.88 84 ASP A O 1
ATOM 655 N N . THR A 1 85 ? 16.894 -9.656 -16.862 1.00 94.69 85 THR A N 1
ATOM 656 C CA . THR A 1 85 ? 16.217 -8.840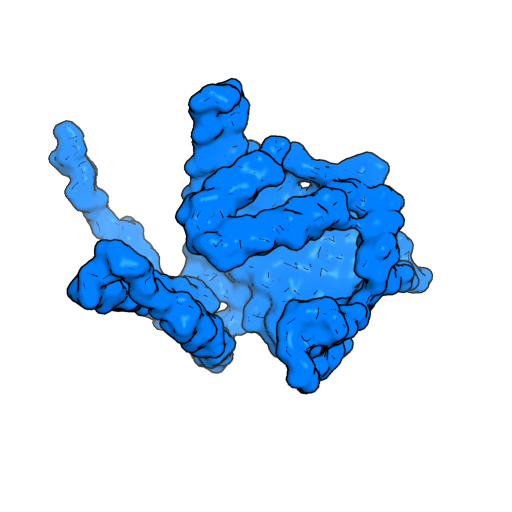 -17.880 1.00 94.69 85 THR A CA 1
ATOM 657 C C . THR A 1 85 ? 14.798 -8.429 -17.497 1.00 94.69 85 THR A C 1
ATOM 659 O O . THR A 1 85 ? 14.231 -7.548 -18.146 1.00 94.69 85 THR A O 1
ATOM 662 N N . SER A 1 86 ? 14.221 -9.066 -16.476 1.00 96.06 86 SER A N 1
ATOM 663 C CA . SER A 1 86 ? 12.910 -8.717 -15.932 1.00 96.06 86 SER A CA 1
ATOM 664 C C . SER A 1 86 ? 12.978 -7.601 -14.891 1.00 96.06 86 SER A C 1
ATOM 666 O O . SER A 1 86 ? 11.941 -7.045 -14.539 1.00 96.06 86 SER A O 1
ATOM 668 N N . LEU A 1 87 ? 14.175 -7.256 -14.411 1.00 97.88 87 LEU A N 1
ATOM 669 C CA . LEU A 1 87 ? 14.381 -6.387 -13.262 1.00 97.88 87 LEU A CA 1
ATOM 670 C C . LEU A 1 87 ? 14.936 -5.019 -13.677 1.00 97.88 87 LEU A C 1
ATOM 672 O O . LEU A 1 87 ? 15.858 -4.916 -14.486 1.00 97.88 87 LEU A O 1
ATOM 676 N N . TYR A 1 88 ? 14.398 -3.960 -13.081 1.00 97.94 88 TYR A N 1
ATOM 677 C CA . TYR A 1 88 ? 14.775 -2.574 -13.329 1.00 97.94 88 TYR A CA 1
ATOM 678 C C . TYR A 1 88 ? 14.910 -1.846 -11.999 1.00 97.94 88 TYR A C 1
ATOM 680 O O . TYR A 1 88 ? 14.048 -1.957 -11.132 1.00 97.94 88 TYR A O 1
ATOM 688 N N . GLN A 1 89 ? 15.981 -1.086 -11.836 1.00 97.62 89 GLN A N 1
ATOM 689 C CA . GLN A 1 89 ? 16.041 -0.035 -10.832 1.00 97.62 89 GLN A CA 1
ATOM 690 C C . GLN A 1 89 ? 15.398 1.220 -11.425 1.00 97.62 89 GLN A C 1
ATOM 692 O O . GLN A 1 89 ? 15.580 1.481 -12.616 1.00 97.62 89 GLN A O 1
ATOM 697 N N . PHE A 1 90 ? 14.686 1.995 -10.614 1.00 94.62 90 PHE A N 1
ATOM 698 C CA . PHE A 1 90 ? 14.181 3.296 -11.032 1.00 94.62 90 PHE A CA 1
ATOM 699 C C . PHE A 1 90 ? 14.458 4.389 -10.005 1.00 94.62 90 PHE A C 1
ATOM 701 O O . PHE A 1 90 ? 14.611 4.106 -8.811 1.00 94.62 90 PHE A O 1
ATOM 708 N N . ASN A 1 91 ? 14.519 5.629 -10.486 1.00 92.75 91 ASN A N 1
ATOM 709 C CA . ASN A 1 91 ? 14.563 6.825 -9.656 1.00 92.75 91 ASN A CA 1
ATOM 710 C C . ASN A 1 91 ? 13.853 8.005 -10.325 1.00 92.75 91 ASN A C 1
ATOM 712 O O . ASN A 1 91 ? 13.819 8.093 -11.548 1.00 92.75 91 ASN A O 1
ATOM 716 N N . MET A 1 92 ? 13.335 8.922 -9.517 1.00 85.38 92 MET A N 1
ATOM 717 C CA . MET A 1 92 ? 12.840 10.232 -9.932 1.00 85.38 92 MET A CA 1
ATOM 718 C C . MET A 1 92 ? 13.250 11.260 -8.885 1.00 85.38 92 MET A C 1
ATOM 720 O O . MET A 1 92 ? 13.114 11.019 -7.687 1.00 85.38 92 MET A O 1
ATOM 724 N N . ILE A 1 93 ? 13.742 12.406 -9.344 1.00 79.88 93 ILE A N 1
ATOM 725 C CA . ILE A 1 93 ? 13.953 13.572 -8.489 1.00 79.88 93 ILE A CA 1
ATOM 726 C C . ILE A 1 93 ? 12.695 14.426 -8.596 1.00 79.88 93 ILE A C 1
ATOM 728 O O . ILE A 1 93 ? 12.348 14.886 -9.682 1.00 79.88 93 ILE A O 1
ATOM 732 N N . ILE A 1 94 ? 12.003 14.604 -7.476 1.00 67.81 94 ILE A N 1
ATOM 733 C CA . ILE A 1 94 ? 10.845 15.484 -7.382 1.00 67.81 94 ILE A CA 1
ATOM 734 C C . ILE A 1 94 ? 11.377 16.858 -6.980 1.00 67.81 94 ILE A C 1
ATOM 736 O O . ILE A 1 94 ? 11.683 17.108 -5.809 1.00 67.81 94 ILE A O 1
ATOM 740 N N . ASP A 1 95 ? 11.536 17.735 -7.971 1.00 58.91 95 ASP A N 1
ATOM 741 C CA . ASP A 1 95 ? 11.947 19.115 -7.733 1.00 58.91 95 ASP A CA 1
ATOM 742 C C . ASP A 1 95 ? 10.833 19.872 -6.997 1.00 58.91 95 ASP A C 1
ATOM 744 O O . ASP A 1 95 ? 9.690 19.958 -7.449 1.00 58.91 95 ASP A O 1
ATOM 748 N N . SER A 1 96 ? 11.190 20.483 -5.866 1.00 50.66 96 SER A N 1
ATOM 749 C CA . SER A 1 96 ? 10.303 21.269 -4.994 1.00 50.66 96 SER A CA 1
ATOM 750 C C . SER A 1 96 ? 9.690 22.516 -5.655 1.00 50.66 96 SER A C 1
ATOM 752 O O . SER A 1 96 ? 8.959 23.263 -5.004 1.00 50.66 96 SER A O 1
ATOM 754 N N . GLU A 1 97 ? 10.021 22.795 -6.920 1.00 48.34 97 GLU A N 1
ATOM 755 C CA . GLU A 1 97 ? 9.445 23.902 -7.691 1.00 48.34 97 GLU A CA 1
ATOM 756 C C . GLU A 1 97 ? 8.018 23.605 -8.181 1.00 48.34 97 GLU A C 1
ATOM 758 O O . GLU A 1 97 ? 7.275 24.540 -8.485 1.00 48.34 97 GLU A O 1
ATOM 763 N N . GLN A 1 98 ? 7.584 22.338 -8.177 1.00 45.78 98 GLN A N 1
ATOM 764 C CA . GLN A 1 98 ? 6.174 21.981 -8.347 1.00 45.78 98 GLN A CA 1
ATOM 765 C C . GLN A 1 98 ? 5.435 22.093 -7.002 1.00 45.78 98 GLN A C 1
ATOM 767 O O . GLN A 1 98 ? 5.253 21.124 -6.276 1.00 45.78 98 GLN A O 1
ATOM 772 N N . GLU A 1 99 ? 5.079 23.336 -6.665 1.00 44.22 99 GLU A N 1
ATOM 773 C CA . GLU A 1 99 ? 4.085 23.765 -5.669 1.00 44.22 99 GLU A CA 1
ATOM 774 C C . GLU A 1 99 ? 3.948 22.923 -4.387 1.00 44.22 99 GLU A C 1
ATOM 776 O O . GLU A 1 99 ? 3.106 22.033 -4.295 1.00 44.22 99 GLU A O 1
ATOM 781 N N . SER A 1 100 ? 4.673 23.311 -3.331 1.00 41.78 100 SER A N 1
ATOM 782 C CA . SER A 1 100 ? 4.140 23.613 -1.983 1.00 41.78 100 SER A CA 1
ATOM 783 C C . SER A 1 100 ? 5.299 23.639 -0.985 1.00 41.78 100 SER A C 1
ATOM 785 O O . SER A 1 100 ? 5.722 22.596 -0.500 1.00 41.78 100 SER A O 1
ATOM 787 N N . THR A 1 101 ? 5.747 24.838 -0.604 1.00 41.19 101 THR A N 1
ATOM 788 C CA . THR A 1 101 ? 6.770 25.157 0.426 1.00 41.19 101 THR A CA 1
ATOM 789 C C . THR A 1 101 ? 8.169 25.483 -0.131 1.00 41.19 101 THR A C 1
ATOM 791 O O . THR A 1 101 ? 8.999 24.595 -0.320 1.00 41.19 101 THR A O 1
ATOM 794 N N . PRO A 1 102 ? 8.483 26.779 -0.331 1.00 39.25 102 PRO A N 1
ATOM 795 C CA . PRO A 1 102 ? 9.847 27.239 -0.584 1.00 39.25 102 PRO A CA 1
ATOM 796 C C . PRO A 1 102 ? 10.802 26.763 0.523 1.00 39.25 102 PRO A C 1
ATOM 798 O O . PRO A 1 102 ? 10.555 27.025 1.701 1.00 39.25 102 PRO A O 1
ATOM 801 N N . GLY A 1 103 ? 11.889 26.082 0.147 1.00 48.06 103 GLY A N 1
ATOM 802 C CA . GLY A 1 103 ? 12.900 25.558 1.076 1.00 48.06 103 GLY A CA 1
ATOM 803 C C . GLY A 1 103 ? 12.742 24.085 1.475 1.00 48.06 103 GLY A C 1
ATOM 804 O O . GLY A 1 103 ? 13.495 23.628 2.332 1.00 48.06 103 GLY A O 1
ATOM 805 N N . ALA A 1 104 ? 11.800 23.343 0.882 1.00 50.19 104 ALA A N 1
ATOM 806 C CA . ALA A 1 104 ? 11.767 21.885 0.999 1.00 50.19 104 ALA A CA 1
ATOM 807 C C . ALA A 1 104 ? 12.949 21.255 0.237 1.00 50.19 104 ALA A C 1
ATOM 809 O O . ALA A 1 104 ? 13.265 21.675 -0.875 1.00 50.19 104 ALA A O 1
ATOM 810 N N . GLU A 1 105 ? 13.618 20.267 0.837 1.00 55.12 105 GLU A N 1
ATOM 811 C CA . GLU A 1 105 ? 14.642 19.480 0.139 1.00 55.12 105 GLU A CA 1
ATOM 812 C C . GLU A 1 105 ? 13.993 18.669 -0.994 1.00 55.12 105 GLU A C 1
ATOM 814 O O . GLU A 1 105 ? 12.874 18.175 -0.838 1.00 55.12 105 GLU A O 1
ATOM 819 N N . ALA A 1 106 ? 14.694 18.528 -2.124 1.00 59.94 106 ALA A N 1
ATOM 820 C CA . ALA A 1 106 ? 14.257 17.660 -3.214 1.00 59.94 106 ALA A CA 1
ATOM 821 C C . ALA A 1 106 ? 14.034 16.238 -2.680 1.00 59.94 106 ALA A C 1
ATOM 823 O O . ALA A 1 106 ? 14.913 15.662 -2.031 1.00 59.94 106 ALA A O 1
ATOM 824 N N . VAL A 1 107 ? 12.852 15.681 -2.943 1.00 67.56 107 VAL A N 1
ATOM 825 C CA . VAL A 1 107 ? 12.515 14.316 -2.535 1.00 67.56 107 VAL A CA 1
ATOM 826 C C . VAL A 1 107 ? 12.856 13.395 -3.693 1.00 67.56 107 VAL A C 1
ATOM 828 O O . VAL A 1 107 ? 12.431 13.617 -4.823 1.00 67.56 107 VAL A O 1
ATOM 831 N N . GLU A 1 108 ? 13.652 12.368 -3.423 1.00 81.12 108 GLU A N 1
ATOM 832 C CA . GLU A 1 108 ? 13.982 11.364 -4.426 1.00 81.12 108 GLU A CA 1
ATOM 833 C C . GLU A 1 108 ? 13.128 10.118 -4.211 1.00 81.12 108 GLU A C 1
ATOM 835 O O . GLU A 1 108 ? 13.250 9.458 -3.179 1.00 81.12 108 GLU A O 1
ATOM 840 N N . ASP A 1 109 ? 12.321 9.763 -5.204 1.00 85.31 109 ASP A N 1
ATOM 841 C CA . ASP A 1 109 ? 11.655 8.469 -5.262 1.00 85.31 109 ASP A CA 1
ATOM 842 C C . ASP A 1 109 ? 12.609 7.451 -5.872 1.00 85.31 109 ASP A C 1
ATOM 844 O O . ASP A 1 109 ? 13.068 7.623 -6.999 1.00 85.31 109 ASP A O 1
ATOM 848 N N . VAL A 1 110 ? 12.905 6.369 -5.152 1.00 92.88 110 VAL A N 1
ATOM 849 C CA . VAL A 1 110 ? 13.796 5.307 -5.637 1.00 92.88 110 VAL A CA 1
ATOM 850 C C . VAL A 1 110 ? 13.192 3.932 -5.418 1.00 92.88 110 VAL A C 1
ATOM 852 O O . VAL A 1 110 ? 12.502 3.685 -4.425 1.00 92.88 110 VAL A O 1
ATOM 855 N N . GLY A 1 111 ? 13.495 2.994 -6.312 1.00 96.06 111 GLY A N 1
ATOM 856 C CA . GLY A 1 111 ? 12.941 1.658 -6.185 1.00 96.06 111 GLY A CA 1
ATOM 857 C C . GLY A 1 111 ? 13.460 0.616 -7.157 1.00 96.06 111 GLY A C 1
ATOM 858 O O . GLY A 1 111 ? 14.388 0.834 -7.939 1.00 96.06 111 GLY A O 1
ATOM 859 N N . TRP A 1 112 ? 12.835 -0.554 -7.059 1.00 98.00 112 TRP A N 1
ATOM 860 C CA . TRP A 1 112 ? 13.047 -1.698 -7.936 1.00 98.00 112 TRP A CA 1
ATOM 861 C C . TRP A 1 112 ? 11.719 -2.192 -8.478 1.00 98.00 112 TRP A C 1
ATOM 863 O O . TRP A 1 112 ? 10.755 -2.340 -7.733 1.00 98.00 112 TRP A O 1
ATOM 873 N N . MET A 1 113 ? 11.704 -2.522 -9.759 1.00 96.69 113 MET A N 1
ATOM 874 C CA . MET A 1 113 ? 10.565 -3.057 -10.486 1.00 96.69 113 MET A CA 1
ATOM 875 C C . MET A 1 113 ? 10.947 -4.379 -11.140 1.00 96.69 113 MET A C 1
ATOM 877 O O . MET A 1 113 ? 12.033 -4.500 -11.703 1.00 96.69 113 MET A O 1
ATOM 881 N N . ARG A 1 114 ? 10.040 -5.352 -11.111 1.00 97.50 114 ARG A N 1
ATOM 882 C CA . ARG A 1 114 ? 10.175 -6.643 -11.773 1.00 97.50 114 ARG A CA 1
ATOM 883 C C . ARG A 1 114 ? 8.947 -6.944 -12.620 1.00 97.50 114 ARG A C 1
ATOM 885 O O . ARG A 1 114 ? 7.825 -6.946 -12.123 1.00 97.50 114 ARG A O 1
ATOM 892 N N . VAL A 1 115 ? 9.183 -7.250 -13.887 1.00 96.81 115 VAL A N 1
ATOM 893 C CA . VAL A 1 115 ? 8.153 -7.651 -14.846 1.00 96.81 115 VAL A CA 1
ATOM 894 C C . VAL A 1 115 ? 7.941 -9.160 -14.761 1.00 96.81 115 VAL A C 1
ATOM 896 O O . VAL A 1 115 ? 8.870 -9.942 -14.943 1.00 96.81 115 VAL A O 1
ATOM 899 N N . LEU A 1 116 ? 6.708 -9.576 -14.506 1.00 95.19 116 LEU A N 1
ATOM 900 C CA . LEU A 1 116 ? 6.274 -10.967 -14.443 1.00 95.19 116 LEU A CA 1
ATOM 901 C C . LEU A 1 116 ? 5.447 -11.269 -15.694 1.00 95.19 116 LEU A C 1
ATOM 903 O O . LEU A 1 116 ? 4.219 -11.202 -15.687 1.00 95.19 116 LEU A O 1
ATOM 907 N N . SER A 1 117 ? 6.142 -11.508 -16.808 1.00 90.81 117 SER A N 1
ATOM 908 C CA . SER A 1 117 ? 5.521 -11.644 -18.133 1.00 90.81 117 SER A CA 1
ATOM 909 C C . SER A 1 117 ? 4.608 -12.864 -18.271 1.00 90.81 117 SER A C 1
ATOM 911 O O . SER A 1 117 ? 3.723 -12.854 -19.113 1.00 90.81 117 SER A O 1
ATOM 913 N N . ASP A 1 118 ? 4.812 -13.901 -17.463 1.00 91.06 118 ASP A N 1
ATOM 914 C CA . ASP A 1 118 ? 4.006 -15.127 -17.441 1.00 91.06 118 ASP A CA 1
ATOM 915 C C . ASP A 1 118 ? 2.581 -14.904 -16.925 1.00 91.06 118 ASP A C 1
ATOM 917 O O . ASP A 1 118 ? 1.659 -15.610 -17.328 1.00 91.06 118 ASP A O 1
ATOM 921 N N . VAL A 1 119 ? 2.405 -13.908 -16.060 1.00 92.00 119 VAL A N 1
ATOM 922 C CA . VAL A 1 119 ? 1.109 -13.512 -15.490 1.00 92.00 119 VAL A CA 1
ATOM 923 C C . VAL A 1 119 ? 0.703 -12.094 -15.899 1.00 92.00 119 VAL A C 1
ATOM 925 O O . VAL A 1 119 ? -0.282 -11.564 -15.398 1.00 92.00 119 VAL A O 1
ATOM 928 N N . GLU A 1 120 ? 1.467 -11.466 -16.796 1.00 93.69 120 GLU A N 1
ATOM 929 C CA . GLU A 1 120 ? 1.288 -10.082 -17.245 1.00 93.69 120 GLU A CA 1
ATOM 930 C C . GLU A 1 120 ? 1.148 -9.087 -16.084 1.00 93.69 120 GLU A C 1
ATOM 932 O O . GLU A 1 120 ? 0.300 -8.201 -16.110 1.00 93.69 120 GLU A O 1
ATOM 937 N N . TYR A 1 121 ? 1.956 -9.235 -15.035 1.00 95.25 121 TYR A N 1
ATOM 938 C CA . TYR A 1 121 ? 2.012 -8.287 -13.920 1.00 95.25 121 TYR A CA 1
ATOM 939 C C . TYR A 1 121 ? 3.365 -7.5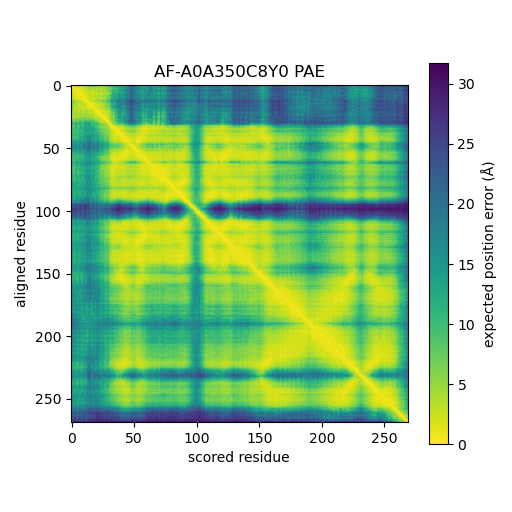84 -13.865 1.00 95.25 121 TYR A C 1
ATOM 941 O O . TYR A 1 121 ? 4.391 -8.085 -14.320 1.00 95.25 121 TYR A O 1
ATOM 949 N N . LEU A 1 122 ? 3.366 -6.428 -13.226 1.00 94.88 122 LEU A N 1
ATOM 950 C CA . LEU A 1 122 ? 4.537 -5.738 -12.723 1.00 94.88 122 LEU A CA 1
ATOM 951 C C . LEU A 1 122 ? 4.471 -5.758 -11.198 1.00 94.88 122 LEU A C 1
ATOM 953 O O . LEU A 1 122 ? 3.417 -5.500 -10.626 1.00 94.88 122 LEU A O 1
ATOM 957 N N . VAL A 1 123 ? 5.599 -6.004 -10.542 1.00 95.50 123 VAL A N 1
ATOM 958 C CA . VAL A 1 123 ? 5.767 -5.709 -9.119 1.00 95.50 123 VAL A CA 1
ATOM 959 C C . VAL A 1 123 ? 6.798 -4.606 -8.956 1.00 95.50 123 VAL A C 1
ATOM 961 O O . VAL A 1 123 ? 7.877 -4.699 -9.535 1.00 95.50 123 VAL A O 1
ATOM 964 N N . LEU A 1 124 ? 6.513 -3.585 -8.154 1.00 94.62 124 LEU A N 1
ATOM 965 C CA . LEU A 1 124 ? 7.474 -2.532 -7.821 1.00 94.62 124 LEU A CA 1
ATOM 966 C C . LEU A 1 124 ? 7.530 -2.304 -6.315 1.00 94.62 124 LEU A C 1
ATOM 968 O O . LEU A 1 124 ? 6.515 -2.396 -5.636 1.00 94.62 124 LEU A O 1
ATOM 972 N N . ALA A 1 125 ? 8.712 -1.991 -5.795 1.00 94.88 125 ALA A N 1
ATOM 973 C CA . ALA A 1 125 ? 8.898 -1.548 -4.422 1.00 94.88 125 ALA A CA 1
ATOM 974 C C . ALA A 1 125 ? 9.682 -0.236 -4.410 1.00 94.88 125 ALA A C 1
ATOM 976 O O . ALA A 1 125 ? 10.719 -0.135 -5.072 1.00 94.88 125 ALA A O 1
ATOM 977 N N . MET A 1 126 ? 9.204 0.747 -3.647 1.00 92.44 126 MET A N 1
ATOM 978 C CA . MET A 1 126 ? 9.780 2.092 -3.596 1.00 92.44 126 MET A CA 1
ATOM 979 C C . MET A 1 126 ? 9.807 2.692 -2.195 1.00 9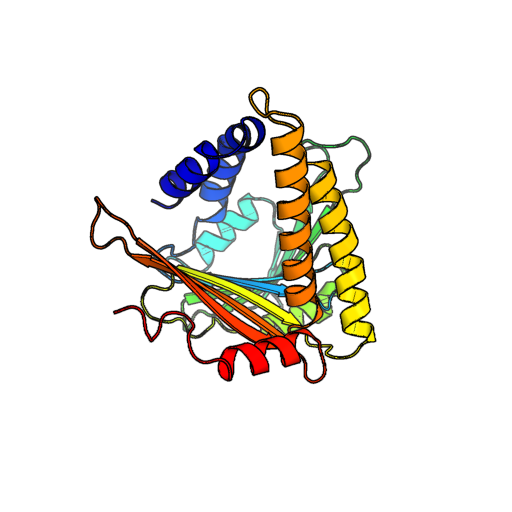2.44 126 MET A C 1
ATOM 981 O O . MET A 1 126 ? 9.042 2.298 -1.316 1.00 92.44 126 MET A O 1
ATOM 985 N N . SER A 1 127 ? 10.706 3.651 -2.000 1.00 90.25 127 SER A N 1
ATOM 986 C CA . SER A 1 127 ? 10.851 4.473 -0.796 1.00 90.25 127 SER A CA 1
ATOM 987 C C . SER A 1 127 ? 11.564 5.778 -1.174 1.00 90.25 127 SER A C 1
ATOM 989 O O . SER A 1 127 ? 12.114 5.883 -2.268 1.00 90.25 127 SER A O 1
ATOM 991 N N . SER A 1 128 ? 11.624 6.741 -0.257 1.00 86.38 128 SER A N 1
ATOM 992 C CA . SER A 1 128 ? 12.295 8.029 -0.469 1.00 86.38 128 SER A CA 1
ATOM 993 C C . SER A 1 128 ? 13.766 8.056 -0.021 1.00 86.38 128 SER A C 1
ATOM 995 O O . SER A 1 128 ? 14.307 9.091 0.366 1.00 86.38 128 SER A O 1
ATOM 997 N N . SER A 1 129 ? 14.440 6.898 0.012 1.00 87.06 129 SER A N 1
ATOM 998 C CA . SER A 1 129 ? 15.849 6.814 0.420 1.00 87.06 129 SER A CA 1
ATOM 999 C C . SER A 1 129 ? 16.635 5.764 -0.354 1.00 87.06 129 SER A C 1
ATOM 1001 O O . SER A 1 129 ? 16.334 4.570 -0.292 1.00 87.06 129 SER A O 1
ATOM 1003 N N . ARG A 1 130 ? 17.749 6.182 -0.972 1.00 91.31 130 ARG A N 1
ATOM 1004 C CA . ARG A 1 130 ? 18.717 5.282 -1.631 1.00 91.31 130 ARG A CA 1
ATOM 1005 C C . ARG A 1 130 ? 19.274 4.201 -0.710 1.00 91.31 130 ARG A C 1
ATOM 1007 O O . ARG A 1 130 ? 19.600 3.115 -1.184 1.00 91.31 130 ARG A O 1
ATOM 1014 N N . SER A 1 131 ? 19.343 4.457 0.599 1.00 91.31 131 SER A N 1
ATOM 1015 C CA . SER A 1 131 ? 19.778 3.448 1.576 1.00 91.31 131 SER A CA 1
ATOM 1016 C C . SER A 1 131 ? 18.846 2.226 1.626 1.00 91.31 131 SER A C 1
ATOM 1018 O O . SER A 1 131 ? 19.290 1.131 1.966 1.00 91.31 131 SER A O 1
ATOM 1020 N N . SER A 1 132 ? 17.586 2.386 1.205 1.00 91.06 132 SER A N 1
ATOM 1021 C CA . SER A 1 132 ? 16.587 1.317 1.150 1.00 91.06 132 SER A CA 1
ATOM 1022 C C . SER A 1 132 ? 16.706 0.421 -0.087 1.00 91.06 132 SER A C 1
ATOM 1024 O O . SER A 1 132 ? 16.133 -0.668 -0.089 1.00 91.06 132 SER A O 1
ATOM 1026 N N . LEU A 1 133 ? 17.460 0.814 -1.124 1.00 94.44 133 LEU A N 1
ATOM 1027 C CA . LEU A 1 133 ? 17.542 0.081 -2.398 1.00 94.44 133 LEU A CA 1
ATOM 1028 C C . LEU A 1 133 ? 17.883 -1.413 -2.259 1.00 94.44 133 LEU A C 1
ATOM 1030 O O . LEU A 1 133 ? 17.231 -2.204 -2.942 1.00 94.44 133 LEU A O 1
ATOM 1034 N N . PRO A 1 134 ? 18.838 -1.850 -1.407 1.00 95.00 134 PRO A N 1
ATOM 1035 C CA . PRO A 1 134 ? 19.108 -3.277 -1.231 1.00 95.00 134 PRO A CA 1
ATOM 1036 C C . PRO A 1 134 ? 17.881 -4.036 -0.719 1.00 95.00 134 PRO A C 1
ATOM 1038 O O . PRO A 1 134 ? 17.515 -5.071 -1.274 1.00 95.00 134 PRO A O 1
ATOM 1041 N N . ARG A 1 135 ? 17.192 -3.479 0.284 1.00 92.88 135 ARG A N 1
ATOM 1042 C CA . ARG A 1 135 ? 16.000 -4.097 0.869 1.00 92.88 135 ARG A CA 1
ATOM 1043 C C . ARG A 1 135 ? 14.819 -4.094 -0.100 1.00 92.88 135 ARG A C 1
ATOM 1045 O O . ARG A 1 135 ? 14.116 -5.094 -0.199 1.00 92.88 135 ARG A O 1
ATOM 1052 N N . LEU A 1 136 ? 14.619 -3.002 -0.837 1.00 95.12 136 LEU A N 1
ATOM 1053 C CA . LEU A 1 136 ? 13.589 -2.917 -1.875 1.00 95.12 136 LEU A CA 1
ATOM 1054 C C . LEU A 1 136 ? 13.822 -3.970 -2.963 1.00 95.12 136 LEU A C 1
ATOM 1056 O O . LEU A 1 136 ? 12.878 -4.643 -3.356 1.00 95.12 136 LEU A O 1
ATOM 1060 N N . LYS A 1 137 ? 15.078 -4.192 -3.380 1.00 96.62 137 LYS A N 1
ATOM 1061 C CA . LYS A 1 137 ? 15.420 -5.243 -4.349 1.00 96.62 137 LYS A CA 1
ATOM 1062 C C . LYS A 1 137 ? 15.004 -6.628 -3.860 1.00 96.62 137 LYS A C 1
ATOM 1064 O O . LYS A 1 137 ? 14.397 -7.383 -4.614 1.00 96.62 137 LYS A O 1
ATOM 1069 N N . GLU A 1 138 ? 15.327 -6.962 -2.610 1.00 95.19 138 GLU A N 1
ATOM 1070 C CA . GLU A 1 138 ? 14.938 -8.240 -1.998 1.00 95.19 138 GLU A CA 1
ATOM 1071 C C . GLU A 1 138 ? 13.417 -8.425 -1.989 1.00 95.19 138 GLU A C 1
ATOM 1073 O O . GLU A 1 138 ? 12.925 -9.486 -2.369 1.00 95.19 138 GLU A O 1
ATOM 1078 N N . LEU A 1 139 ? 12.677 -7.386 -1.590 1.00 94.06 139 LEU A N 1
ATOM 1079 C CA . LEU A 1 139 ? 11.217 -7.410 -1.537 1.00 94.06 139 LEU A CA 1
ATOM 1080 C C . LEU A 1 139 ? 10.605 -7.580 -2.934 1.00 94.06 139 LEU A C 1
ATOM 1082 O O . LEU A 1 139 ? 9.771 -8.462 -3.121 1.00 94.06 139 LEU A O 1
ATOM 1086 N N . THR A 1 140 ? 11.068 -6.816 -3.928 1.00 96.25 140 THR A N 1
ATOM 1087 C CA . THR A 1 140 ? 10.607 -6.927 -5.321 1.00 96.25 140 THR A CA 1
ATOM 1088 C C . THR A 1 140 ? 10.883 -8.315 -5.909 1.00 96.25 140 THR A C 1
ATOM 1090 O O . THR A 1 140 ? 10.058 -8.855 -6.643 1.00 96.25 140 THR A O 1
ATOM 1093 N N . LEU A 1 141 ? 12.028 -8.928 -5.589 1.00 96.31 141 LEU A N 1
ATOM 1094 C CA . LEU A 1 141 ? 12.370 -10.273 -6.067 1.00 96.31 141 LEU A CA 1
ATOM 1095 C C . LEU A 1 141 ? 11.525 -11.374 -5.411 1.00 96.31 141 LEU A C 1
ATOM 1097 O O . LEU A 1 141 ? 11.219 -12.371 -6.068 1.00 96.31 141 LEU A O 1
ATOM 1101 N N . ALA A 1 142 ? 11.168 -11.211 -4.136 1.00 93.62 142 ALA A N 1
ATOM 1102 C CA . ALA A 1 142 ? 10.362 -12.176 -3.391 1.00 93.62 142 ALA A CA 1
ATOM 1103 C C . ALA A 1 142 ? 8.859 -12.066 -3.686 1.00 93.62 142 ALA A C 1
ATOM 1105 O O . ALA A 1 142 ? 8.120 -13.036 -3.501 1.00 93.62 142 ALA A O 1
ATOM 1106 N N . ALA A 1 143 ? 8.405 -10.892 -4.116 1.00 92.56 143 ALA A N 1
ATOM 1107 C CA . ALA A 1 143 ? 6.997 -10.606 -4.284 1.00 92.56 143 ALA A CA 1
ATOM 1108 C C . ALA A 1 143 ? 6.390 -11.236 -5.542 1.00 92.56 143 ALA A C 1
ATOM 1110 O O . ALA A 1 143 ? 7.042 -11.482 -6.559 1.00 92.56 143 ALA A O 1
ATOM 1111 N N . LYS A 1 144 ? 5.091 -11.497 -5.429 1.00 90.44 144 LYS A N 1
ATOM 1112 C CA . LYS A 1 144 ? 4.212 -12.012 -6.472 1.00 90.44 144 LYS A CA 1
ATOM 1113 C C . LYS A 1 144 ? 2.866 -11.296 -6.344 1.00 90.44 144 LYS A C 1
ATOM 1115 O O . LYS A 1 144 ? 2.545 -10.856 -5.237 1.00 90.44 144 LYS A O 1
ATOM 1120 N N . PRO A 1 145 ? 2.079 -11.191 -7.424 1.00 87.94 145 PRO A N 1
ATOM 1121 C CA . PRO A 1 145 ? 0.690 -10.774 -7.318 1.00 87.94 145 PRO A CA 1
ATOM 1122 C C . PRO A 1 145 ? -0.040 -11.693 -6.335 1.00 87.94 145 PRO A C 1
ATOM 1124 O O . PRO A 1 145 ? 0.231 -12.896 -6.299 1.00 87.94 145 PRO A O 1
ATOM 1127 N N . GLY A 1 146 ? -0.921 -11.126 -5.514 1.00 83.00 146 GLY A N 1
ATOM 1128 C CA . GLY A 1 146 ? -1.740 -11.913 -4.604 1.00 83.00 146 GLY A CA 1
ATOM 1129 C C . GLY A 1 146 ? -2.729 -12.819 -5.339 1.00 83.00 146 GLY A C 1
ATOM 1130 O O . GLY A 1 146 ? -3.111 -12.564 -6.479 1.00 83.00 146 GLY A O 1
ATOM 1131 N N . ASP A 1 147 ? -3.199 -13.855 -4.648 1.00 85.00 147 ASP A N 1
ATOM 1132 C CA . ASP A 1 147 ? -4.374 -14.602 -5.085 1.00 85.00 147 ASP A CA 1
ATOM 1133 C C . ASP A 1 147 ? -5.621 -13.754 -4.796 1.00 85.00 147 ASP A C 1
ATOM 1135 O O . ASP A 1 147 ? -5.967 -13.476 -3.638 1.00 85.00 147 ASP A O 1
ATOM 1139 N N . PHE A 1 148 ? -6.275 -13.286 -5.858 1.00 86.62 148 PHE A N 1
ATOM 1140 C CA . PHE A 1 148 ? -7.434 -12.406 -5.763 1.00 86.62 148 PHE A CA 1
ATOM 1141 C C . PHE A 1 148 ? -8.734 -13.197 -5.910 1.00 86.62 148 PHE A C 1
ATOM 1143 O O . PHE A 1 148 ? -8.891 -14.002 -6.828 1.00 86.62 148 PHE A O 1
ATOM 1150 N N . ALA A 1 149 ? -9.699 -12.937 -5.026 1.00 82.75 149 ALA A N 1
ATOM 1151 C CA . ALA A 1 149 ? -11.047 -13.462 -5.199 1.00 82.75 149 ALA A CA 1
ATOM 1152 C C . ALA A 1 149 ? -11.697 -12.848 -6.452 1.00 82.75 149 ALA A C 1
ATOM 1154 O O . ALA A 1 149 ? -11.408 -11.702 -6.813 1.00 82.75 149 ALA A O 1
ATOM 1155 N N . ALA A 1 150 ? -12.605 -13.587 -7.092 1.00 80.62 150 ALA A N 1
ATOM 1156 C CA . ALA A 1 150 ? -13.363 -13.075 -8.231 1.00 80.62 150 ALA A CA 1
ATOM 1157 C C . ALA A 1 150 ? -14.083 -11.761 -7.868 1.00 80.62 150 ALA A C 1
ATOM 1159 O O . ALA A 1 150 ? -14.652 -11.642 -6.784 1.00 80.62 150 ALA A O 1
ATOM 1160 N N . GLY A 1 151 ? -14.031 -10.772 -8.764 1.00 80.19 151 GLY A N 1
ATOM 1161 C CA . GLY A 1 151 ? -14.627 -9.447 -8.545 1.00 80.19 151 GLY A CA 1
ATOM 1162 C C . GLY A 1 151 ? -13.804 -8.497 -7.665 1.00 80.19 151 GLY A C 1
ATOM 1163 O O . GLY A 1 151 ? -14.243 -7.376 -7.412 1.00 80.19 151 GLY A O 1
ATOM 1164 N N . THR A 1 152 ? -12.615 -8.903 -7.205 1.00 86.00 152 THR A N 1
ATOM 1165 C CA . THR A 1 152 ? -11.699 -7.990 -6.502 1.00 86.00 152 THR A CA 1
ATOM 1166 C C . THR A 1 152 ? -11.183 -6.929 -7.470 1.00 86.00 152 THR A C 1
ATOM 1168 O O . THR A 1 152 ? -10.610 -7.256 -8.501 1.00 86.00 152 THR A O 1
ATOM 1171 N N . ALA A 1 153 ? -11.355 -5.661 -7.117 1.00 84.44 153 ALA A N 1
ATOM 1172 C CA . ALA A 1 153 ? -10.812 -4.527 -7.855 1.00 84.44 153 ALA A CA 1
ATOM 1173 C C . ALA A 1 153 ? -9.456 -4.079 -7.286 1.00 84.44 153 ALA A C 1
ATOM 1175 O O . ALA A 1 153 ? -8.537 -3.757 -8.033 1.00 84.44 153 ALA A O 1
ATOM 1176 N N . ALA A 1 154 ? -9.317 -4.074 -5.957 1.00 86.88 154 ALA A N 1
ATOM 1177 C CA . ALA A 1 154 ? -8.112 -3.589 -5.292 1.00 86.88 154 ALA A CA 1
ATOM 1178 C C . ALA A 1 154 ? -7.852 -4.310 -3.969 1.00 86.88 154 ALA A C 1
ATOM 1180 O O . ALA A 1 154 ? -8.788 -4.698 -3.268 1.00 86.88 154 ALA A O 1
ATOM 1181 N N . VAL A 1 155 ? -6.578 -4.420 -3.597 1.00 88.94 155 VAL A N 1
ATOM 1182 C CA . VAL A 1 155 ? -6.146 -4.885 -2.275 1.00 88.94 155 VAL A CA 1
ATOM 1183 C C . VAL A 1 155 ? -5.176 -3.880 -1.663 1.00 88.94 155 VAL A C 1
ATOM 1185 O O . VAL A 1 155 ? -4.159 -3.544 -2.264 1.00 88.94 155 VAL A O 1
ATOM 1188 N N . MET A 1 156 ? -5.460 -3.446 -0.439 1.00 89.00 156 MET A N 1
ATOM 1189 C CA . MET A 1 156 ? -4.520 -2.725 0.417 1.00 89.00 156 MET A CA 1
ATOM 1190 C C . MET A 1 156 ? -4.034 -3.666 1.512 1.00 89.00 156 MET A C 1
ATOM 1192 O O . MET A 1 156 ? -4.842 -4.337 2.149 1.00 89.00 156 MET A O 1
ATOM 1196 N N . GLN A 1 157 ? -2.729 -3.723 1.743 1.00 90.31 157 GLN A N 1
ATOM 1197 C CA . GLN A 1 157 ? -2.138 -4.606 2.736 1.00 90.31 157 GLN A CA 1
ATOM 1198 C C . GLN A 1 157 ? -1.144 -3.860 3.622 1.00 90.31 157 GLN A C 1
ATOM 1200 O O . GLN A 1 157 ? -0.381 -3.009 3.172 1.00 90.31 157 GLN A O 1
ATOM 1205 N N . LEU A 1 158 ? -1.120 -4.216 4.895 1.00 88.19 158 LEU A N 1
ATOM 1206 C CA . LEU A 1 158 ? -0.090 -3.853 5.849 1.00 88.19 158 LEU A CA 1
ATOM 1207 C C . LEU A 1 158 ? 0.444 -5.147 6.447 1.00 88.19 158 LEU A C 1
ATOM 1209 O O . LEU A 1 158 ? -0.312 -5.909 7.041 1.00 88.19 158 LEU A O 1
ATOM 1213 N N . THR A 1 159 ? 1.749 -5.369 6.327 1.00 87.38 159 THR A N 1
ATOM 1214 C CA . THR A 1 159 ? 2.415 -6.506 6.964 1.00 87.38 159 THR A CA 1
ATOM 1215 C C . THR A 1 159 ? 3.497 -5.988 7.894 1.00 87.38 159 THR A C 1
ATOM 1217 O O . THR A 1 159 ? 4.380 -5.230 7.487 1.00 87.38 159 THR A O 1
ATOM 1220 N N . ASN A 1 160 ? 3.443 -6.427 9.146 1.00 89.06 160 ASN A N 1
ATOM 1221 C CA . ASN A 1 160 ? 4.371 -6.041 10.195 1.00 89.06 160 ASN A CA 1
ATOM 1222 C C . ASN A 1 160 ? 5.295 -7.222 10.524 1.00 89.06 160 ASN A C 1
ATOM 1224 O O . ASN A 1 160 ? 4.935 -8.073 11.341 1.00 89.06 160 ASN A O 1
ATOM 1228 N N . PRO A 1 161 ? 6.494 -7.299 9.912 1.00 80.94 161 PRO A N 1
ATOM 1229 C CA . PRO A 1 161 ? 7.399 -8.428 10.122 1.00 80.94 161 PRO A CA 1
ATOM 1230 C C . PRO A 1 161 ? 8.005 -8.449 11.533 1.00 80.94 161 PRO A C 1
ATOM 1232 O O . PRO A 1 161 ? 8.324 -9.517 12.047 1.00 80.94 161 PRO A O 1
ATOM 1235 N N . ASP A 1 162 ? 8.151 -7.282 12.170 1.00 88.06 162 ASP A N 1
ATOM 1236 C CA . ASP A 1 162 ? 8.612 -7.165 13.554 1.00 88.06 162 ASP A CA 1
ATOM 1237 C C . ASP A 1 162 ? 7.422 -7.123 14.525 1.00 88.06 162 ASP A C 1
ATOM 1239 O O . ASP A 1 162 ? 6.794 -6.079 14.750 1.00 88.06 162 ASP A O 1
ATOM 1243 N N . ALA A 1 163 ? 7.123 -8.283 15.106 1.00 90.19 163 ALA A N 1
ATOM 1244 C CA . ALA A 1 163 ? 6.059 -8.462 16.087 1.00 90.19 163 ALA A CA 1
ATOM 1245 C C . ALA A 1 163 ? 6.447 -8.019 17.516 1.00 90.19 163 ALA A C 1
ATOM 1247 O O . ALA A 1 163 ? 5.609 -8.055 18.419 1.00 90.19 163 ALA A O 1
ATOM 1248 N N . THR A 1 164 ? 7.698 -7.610 17.752 1.00 93.38 164 THR A N 1
ATOM 1249 C CA . THR A 1 164 ? 8.179 -7.259 19.095 1.00 93.38 164 THR A CA 1
ATOM 1250 C C . THR A 1 164 ? 7.542 -5.974 19.627 1.00 93.38 164 THR A C 1
ATOM 1252 O O . THR A 1 164 ? 7.027 -5.144 18.876 1.00 93.38 164 THR A O 1
ATOM 1255 N N . GLU A 1 165 ? 7.617 -5.769 20.943 1.00 93.12 165 GLU A N 1
ATOM 1256 C CA . GLU A 1 165 ? 7.184 -4.521 21.584 1.00 93.12 165 GLU A CA 1
ATOM 1257 C C . GLU A 1 165 ? 7.937 -3.297 21.031 1.00 93.12 165 GLU A C 1
ATOM 1259 O O . GLU A 1 165 ? 7.347 -2.233 20.838 1.00 93.12 165 GLU A O 1
ATOM 1264 N N . ALA A 1 166 ? 9.224 -3.455 20.700 1.00 91.69 166 ALA A N 1
ATOM 1265 C CA . ALA A 1 166 ? 10.017 -2.405 20.066 1.00 91.69 166 ALA A CA 1
ATOM 1266 C C . ALA A 1 166 ? 9.462 -2.040 18.679 1.00 91.69 166 ALA A C 1
ATOM 1268 O O . ALA A 1 166 ? 9.266 -0.855 18.395 1.00 91.69 166 ALA A O 1
ATOM 1269 N N . GLY A 1 167 ? 9.127 -3.042 17.859 1.00 90.12 167 GLY A N 1
ATOM 1270 C CA . GLY A 1 167 ? 8.469 -2.844 16.568 1.00 90.12 167 GLY A CA 1
ATOM 1271 C C . GLY A 1 167 ? 7.114 -2.143 16.699 1.00 90.12 167 GLY A C 1
ATOM 1272 O O . GLY A 1 167 ? 6.830 -1.188 15.974 1.00 90.12 167 GLY A O 1
ATOM 1273 N N . GLN A 1 168 ? 6.296 -2.546 17.675 1.00 92.69 168 GLN A N 1
ATOM 1274 C CA . GLN A 1 168 ? 5.011 -1.897 17.967 1.00 92.69 168 GLN A CA 1
ATOM 1275 C C . GLN A 1 168 ? 5.200 -0.424 18.366 1.00 92.69 168 GLN A C 1
ATOM 1277 O O . GLN A 1 168 ? 4.530 0.460 17.829 1.00 92.69 168 GLN A O 1
ATOM 1282 N N . LYS A 1 169 ? 6.153 -0.132 19.261 1.00 92.06 169 LYS A N 1
ATOM 1283 C CA . LYS A 1 169 ? 6.476 1.235 19.699 1.00 92.06 169 LYS A CA 1
ATOM 1284 C C . LYS A 1 169 ? 6.959 2.116 18.546 1.00 92.06 169 LYS A C 1
ATOM 1286 O O . LYS A 1 169 ? 6.583 3.289 18.467 1.00 92.06 169 LYS A O 1
ATOM 1291 N N . HIS A 1 170 ? 7.770 1.560 17.649 1.00 88.25 170 HIS A N 1
ATOM 1292 C CA . HIS A 1 170 ? 8.224 2.258 16.450 1.00 88.25 170 HIS A CA 1
ATOM 1293 C C . HIS A 1 170 ? 7.040 2.654 15.554 1.00 88.25 170 HIS A C 1
ATOM 1295 O O . HIS A 1 170 ? 6.895 3.830 15.220 1.00 88.25 170 HIS A O 1
ATOM 1301 N N . ARG A 1 171 ? 6.123 1.719 15.266 1.00 89.50 171 ARG A N 1
ATOM 1302 C CA . ARG A 1 171 ? 4.914 1.993 14.466 1.00 89.50 171 ARG A CA 1
ATOM 1303 C C . ARG A 1 171 ? 4.012 3.055 15.092 1.00 89.50 171 ARG A C 1
ATOM 1305 O O . ARG A 1 171 ? 3.545 3.944 14.386 1.00 89.50 171 ARG A O 1
ATOM 1312 N N . ARG A 1 172 ? 3.825 3.032 16.416 1.00 91.88 172 ARG A N 1
ATOM 1313 C CA . ARG A 1 172 ? 3.064 4.073 17.138 1.00 91.88 172 ARG A CA 1
ATOM 1314 C C . ARG A 1 172 ? 3.710 5.453 17.025 1.00 91.88 172 ARG A C 1
ATOM 1316 O O . ARG A 1 172 ? 3.015 6.452 16.872 1.00 91.88 172 ARG A O 1
ATOM 1323 N N . THR A 1 173 ? 5.041 5.511 17.047 1.00 89.50 173 THR A N 1
ATOM 1324 C CA . THR A 1 173 ? 5.789 6.767 16.889 1.00 89.50 173 THR A CA 1
ATOM 1325 C C . THR A 1 173 ? 5.603 7.348 15.487 1.00 89.50 173 THR A C 1
ATOM 1327 O O . THR A 1 173 ? 5.345 8.542 15.358 1.00 89.50 173 THR A O 1
ATOM 1330 N N . ILE A 1 174 ? 5.660 6.510 14.446 1.00 82.94 174 ILE A N 1
ATOM 1331 C CA . ILE A 1 174 ? 5.344 6.928 13.071 1.00 82.94 174 ILE A CA 1
ATOM 1332 C C . ILE A 1 174 ? 3.891 7.419 12.988 1.00 82.94 174 ILE A C 1
ATOM 1334 O O . ILE A 1 174 ? 3.627 8.505 12.469 1.00 82.94 174 ILE A O 1
ATOM 1338 N N . PHE A 1 175 ? 2.946 6.663 13.555 1.00 87.00 175 PHE A N 1
ATOM 1339 C CA . PHE A 1 175 ? 1.528 7.018 13.518 1.00 87.00 175 PHE A CA 1
ATOM 1340 C C . PHE A 1 175 ? 1.220 8.347 14.221 1.00 87.00 175 PHE A C 1
ATOM 1342 O O . PHE A 1 175 ? 0.361 9.095 13.758 1.00 87.00 175 PHE A O 1
ATOM 1349 N N . ALA A 1 176 ? 1.934 8.691 15.297 1.00 87.50 176 ALA A N 1
ATOM 1350 C CA . ALA A 1 176 ? 1.743 9.954 16.009 1.00 87.50 176 ALA A CA 1
ATOM 1351 C C . ALA A 1 176 ? 1.932 11.186 15.100 1.00 87.50 176 ALA A C 1
ATOM 1353 O O . ALA A 1 176 ? 1.191 12.164 15.236 1.00 87.50 176 ALA A O 1
ATOM 1354 N N . GLY A 1 177 ? 2.862 11.123 14.139 1.00 80.25 177 GLY A N 1
ATOM 1355 C CA . GLY A 1 177 ? 3.034 12.163 13.119 1.00 80.25 177 GLY A CA 1
ATOM 1356 C C . GLY A 1 177 ? 1.798 12.305 12.224 1.00 80.25 17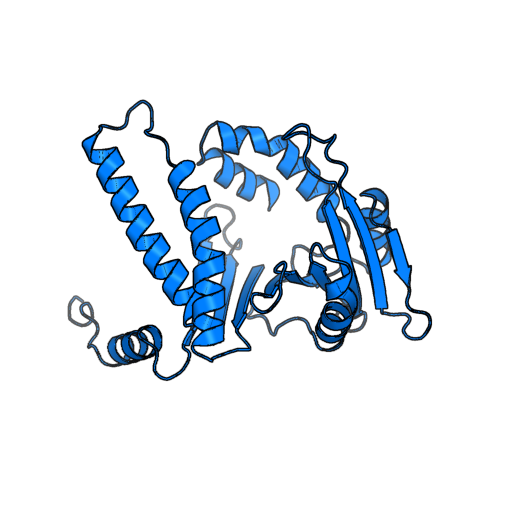7 GLY A C 1
ATOM 1357 O O . GLY A 1 177 ? 1.257 13.403 12.080 1.00 80.25 177 GLY A O 1
ATOM 1358 N N . ASN A 1 178 ? 1.288 11.182 11.709 1.00 77.25 178 ASN A N 1
ATOM 1359 C CA . ASN A 1 178 ? 0.090 11.146 10.860 1.00 77.25 178 ASN A CA 1
ATOM 1360 C C . ASN A 1 178 ? -1.168 11.603 11.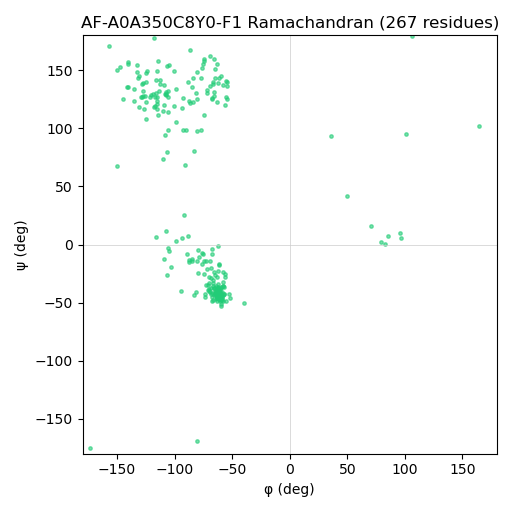612 1.00 77.25 178 ASN A C 1
ATOM 1362 O O . ASN A 1 178 ? -1.975 12.366 11.074 1.00 77.25 178 ASN A O 1
ATOM 1366 N N . ARG A 1 179 ? -1.320 11.187 12.877 1.00 86.25 179 ARG A N 1
ATOM 1367 C CA . ARG A 1 179 ? -2.404 11.625 13.767 1.00 86.25 179 ARG A CA 1
ATOM 1368 C C . ARG A 1 179 ? -2.392 13.142 13.915 1.00 86.25 179 ARG A C 1
ATOM 1370 O O . ARG A 1 179 ? -3.435 13.770 13.752 1.00 86.25 179 ARG A O 1
ATOM 1377 N N . LYS A 1 180 ? -1.225 13.732 14.201 1.00 84.25 180 LYS A N 1
ATOM 1378 C CA . LYS A 1 180 ? -1.090 15.184 14.358 1.00 84.25 180 LYS A CA 1
ATOM 1379 C C . LYS A 1 180 ? -1.505 15.920 13.086 1.00 84.25 180 LYS A C 1
ATOM 1381 O O . LYS A 1 180 ? -2.361 16.793 13.164 1.00 84.25 180 LYS A O 1
ATOM 1386 N N . ALA A 1 181 ? -0.965 15.528 11.932 1.00 75.88 181 ALA A N 1
ATOM 1387 C CA . ALA A 1 181 ? -1.310 16.149 10.654 1.00 75.88 181 ALA A CA 1
ATOM 1388 C C . ALA A 1 181 ? -2.819 16.056 10.349 1.00 75.88 181 ALA A C 1
ATOM 1390 O O . ALA A 1 181 ? -3.442 17.048 9.975 1.00 75.88 181 ALA A O 1
ATOM 1391 N N . THR A 1 182 ? -3.425 14.887 10.590 1.00 78.38 182 THR A N 1
ATOM 1392 C CA . THR A 1 182 ? -4.863 14.659 10.366 1.00 78.38 182 THR A CA 1
ATOM 1393 C C . THR A 1 182 ? -5.729 15.538 11.269 1.00 78.38 182 THR A C 1
ATOM 1395 O O . THR A 1 182 ? -6.702 16.138 10.814 1.00 78.38 182 THR A O 1
ATOM 1398 N N . MET A 1 183 ? -5.382 15.637 12.554 1.00 88.38 183 MET A N 1
ATOM 1399 C CA . MET A 1 183 ? -6.150 16.432 13.514 1.00 88.38 183 MET A CA 1
ATOM 1400 C C . MET A 1 183 ? -5.961 17.940 13.314 1.00 88.38 183 MET A C 1
ATOM 1402 O O . MET A 1 183 ? -6.927 18.685 13.477 1.00 88.38 183 MET A O 1
ATOM 1406 N N . ASP A 1 184 ? -4.767 18.386 12.914 1.00 85.56 184 ASP A N 1
ATOM 1407 C CA . ASP A 1 184 ? -4.486 19.794 12.601 1.00 85.56 184 ASP A CA 1
ATOM 1408 C C . ASP A 1 184 ? -5.264 20.263 11.350 1.00 85.56 184 ASP A C 1
ATOM 1410 O O . ASP A 1 184 ? -5.685 21.419 11.276 1.00 85.56 184 ASP A O 1
ATOM 1414 N N . ALA A 1 185 ? -5.531 19.362 10.395 1.00 82.31 185 ALA A N 1
ATOM 1415 C CA . ALA A 1 185 ? -6.340 19.644 9.206 1.00 82.31 185 ALA A CA 1
ATOM 1416 C C . ALA A 1 185 ? -7.855 19.738 9.490 1.00 82.31 185 ALA A C 1
ATOM 1418 O O . ALA A 1 185 ? -8.627 20.216 8.653 1.00 82.31 185 ALA A O 1
ATOM 1419 N N . LEU A 1 186 ? -8.316 19.293 10.663 1.00 86.00 186 LEU A N 1
ATOM 1420 C CA . LEU A 1 186 ? -9.737 19.222 10.979 1.00 86.00 186 LEU A CA 1
ATOM 1421 C C . LEU A 1 186 ? -10.305 20.607 11.327 1.00 86.00 186 LEU A C 1
ATOM 1423 O O . LEU A 1 186 ? -10.238 21.067 12.466 1.00 86.00 186 LEU A O 1
ATOM 1427 N N . GLN A 1 187 ? -10.941 21.257 10.353 1.00 89.12 187 GLN A N 1
ATOM 1428 C CA . GLN A 1 187 ? -11.550 22.579 10.529 1.00 89.12 187 GLN A CA 1
ATOM 1429 C C . GLN A 1 187 ? -13.066 22.511 10.726 1.00 89.12 187 GLN A C 1
ATOM 1431 O O . GLN A 1 187 ? -13.741 21.625 10.193 1.00 89.12 187 GLN A O 1
ATOM 1436 N N . LYS A 1 188 ? -13.613 23.464 11.489 1.00 88.75 188 LYS A N 1
ATOM 1437 C CA . LYS A 1 188 ? -15.060 23.649 11.666 1.00 88.75 188 LYS A CA 1
ATOM 1438 C C . LYS A 1 188 ? -15.687 24.069 10.339 1.00 88.75 188 LYS A C 1
ATOM 1440 O O . LYS A 1 188 ? -15.207 25.006 9.705 1.00 88.75 188 LYS A O 1
ATOM 1445 N N . ARG A 1 189 ? -16.772 23.412 9.929 1.00 88.31 189 ARG A N 1
ATOM 1446 C CA . ARG A 1 189 ? -17.483 23.785 8.691 1.00 88.31 189 ARG A CA 1
ATOM 1447 C C . ARG A 1 189 ? -18.301 25.073 8.907 1.00 88.31 189 ARG A C 1
ATOM 1449 O O . ARG A 1 189 ? -18.695 25.333 10.051 1.00 88.31 189 ARG A O 1
ATOM 1456 N N . PRO A 1 190 ? -18.601 25.857 7.849 1.00 87.31 190 PRO A N 1
ATOM 1457 C CA . PRO A 1 190 ? -19.350 27.112 7.977 1.00 87.31 190 PRO A CA 1
ATOM 1458 C C . PRO A 1 190 ? -20.674 26.959 8.743 1.00 87.31 190 PRO A C 1
ATOM 1460 O O . PRO A 1 190 ? -20.911 27.691 9.702 1.00 87.31 190 PRO A O 1
ATOM 1463 N N . ASP A 1 191 ? -21.453 25.925 8.414 1.00 90.44 191 ASP A N 1
ATOM 1464 C CA . ASP A 1 191 ? -22.788 25.681 8.988 1.00 90.44 191 ASP A CA 1
ATOM 1465 C C . ASP A 1 191 ? -22.783 24.742 10.212 1.00 90.44 191 ASP A C 1
ATOM 1467 O O . ASP A 1 191 ? -23.827 24.339 10.729 1.00 90.44 191 ASP A O 1
ATOM 1471 N N . GLU A 1 192 ? -21.604 24.341 10.693 1.00 92.69 192 GLU A N 1
ATOM 1472 C CA . GLU A 1 192 ? -21.469 23.434 11.834 1.00 92.69 192 GLU A CA 1
ATOM 1473 C C . GLU A 1 192 ? -21.521 24.216 13.152 1.00 92.69 192 GLU A C 1
ATOM 1475 O O . GLU A 1 192 ? -20.878 25.253 13.311 1.00 92.69 192 GLU A O 1
ATOM 1480 N N . THR A 1 193 ? -22.265 23.726 14.143 1.00 94.31 193 THR A N 1
ATOM 1481 C CA . THR A 1 193 ? -22.248 24.321 15.488 1.00 94.31 193 THR A CA 1
ATOM 1482 C C . THR A 1 193 ? -20.956 23.953 16.220 1.00 94.31 193 THR A C 1
ATOM 1484 O O . THR A 1 193 ? -20.327 22.943 15.915 1.00 94.31 193 THR A O 1
ATOM 1487 N N . ALA A 1 194 ? -20.553 24.737 17.226 1.00 93.94 194 ALA A N 1
ATOM 1488 C CA . ALA A 1 194 ? -19.359 24.422 18.021 1.00 93.94 194 ALA A CA 1
ATOM 1489 C C . ALA A 1 194 ? -19.443 23.025 18.669 1.00 93.94 194 ALA A C 1
ATOM 1491 O O . ALA A 1 194 ? -18.497 22.249 18.595 1.00 93.94 194 ALA A O 1
ATOM 1492 N N . THR A 1 195 ? -20.605 22.662 19.219 1.00 94.25 195 THR A N 1
ATOM 1493 C CA . THR A 1 195 ? -20.835 21.335 19.810 1.00 94.25 195 THR A CA 1
ATOM 1494 C C . THR A 1 195 ? -20.712 20.210 18.785 1.00 94.25 195 THR A C 1
ATOM 1496 O O . THR A 1 195 ? -20.092 19.192 19.074 1.00 94.25 195 THR A O 1
ATOM 1499 N N . ARG A 1 196 ? -21.268 20.377 17.575 1.00 90.81 196 ARG A N 1
ATOM 1500 C CA . ARG A 1 196 ? -21.139 19.367 16.511 1.00 90.81 196 ARG A CA 1
ATOM 1501 C C . ARG A 1 196 ? -19.687 19.200 16.071 1.00 90.81 196 ARG A C 1
ATOM 1503 O O . ARG A 1 196 ? -19.248 18.070 15.881 1.00 90.81 196 ARG A O 1
ATOM 1510 N N . PHE A 1 197 ? -18.943 20.301 15.995 1.00 92.69 197 PHE A N 1
ATOM 1511 C CA . PHE A 1 197 ? -17.524 20.261 15.667 1.00 92.69 197 PHE A CA 1
ATOM 1512 C C . PHE A 1 197 ? -16.700 19.501 16.712 1.00 92.69 197 PHE A C 1
ATOM 1514 O O . PHE A 1 197 ? -15.907 18.633 16.351 1.00 92.69 197 PHE A O 1
ATOM 1521 N N . GLU A 1 198 ? -16.925 19.757 18.002 1.00 93.38 198 GLU A N 1
ATOM 1522 C CA . GLU A 1 198 ? -16.230 19.028 19.070 1.00 93.38 198 GLU A CA 1
ATOM 1523 C C . GLU A 1 198 ? -16.614 17.539 19.108 1.00 93.38 198 GLU A C 1
ATOM 1525 O O . GLU A 1 198 ? -15.746 16.683 19.265 1.00 93.38 198 GLU A O 1
ATOM 1530 N N . MET A 1 199 ? -17.878 17.189 18.844 1.00 90.81 199 MET A N 1
ATOM 1531 C CA . MET A 1 199 ? -18.279 15.783 18.689 1.00 90.81 199 MET A CA 1
ATOM 1532 C C . MET A 1 199 ? -17.574 15.104 17.511 1.00 90.81 199 MET A C 1
ATOM 1534 O O . MET A 1 199 ? -17.141 13.958 17.630 1.00 90.81 199 MET A O 1
ATOM 1538 N N . ARG A 1 200 ? -17.413 15.806 16.383 1.00 91.81 200 ARG A N 1
ATOM 1539 C CA . ARG A 1 200 ? -16.683 15.286 15.222 1.00 91.81 200 ARG A CA 1
ATOM 1540 C C . ARG A 1 200 ? -15.205 15.080 15.534 1.00 91.81 200 ARG A C 1
ATOM 1542 O O . ARG A 1 200 ? -14.679 14.028 15.199 1.00 91.81 200 ARG A O 1
ATOM 1549 N N . LYS A 1 201 ? -14.560 16.017 16.235 1.00 89.94 201 LYS A N 1
ATOM 1550 C CA . LYS A 1 201 ? -13.186 15.849 16.738 1.00 89.94 201 LYS A CA 1
ATOM 1551 C C . LYS A 1 201 ? -13.034 14.604 17.607 1.00 89.94 201 LYS A C 1
ATOM 1553 O O . LYS A 1 201 ? -12.107 13.829 17.398 1.00 89.94 201 LYS A O 1
ATOM 1558 N N . LEU A 1 202 ? -13.936 14.409 18.570 1.00 90.69 202 LEU A N 1
ATOM 1559 C CA . LEU A 1 202 ? -13.914 13.240 19.452 1.00 90.69 202 LEU A CA 1
ATOM 1560 C C . LEU A 1 202 ? -14.100 11.941 18.664 1.00 90.69 202 LEU A C 1
ATOM 1562 O O . LEU A 1 202 ? -13.328 11.005 18.842 1.00 90.69 202 LEU A O 1
ATOM 1566 N N . SER A 1 203 ? -15.069 11.908 17.746 1.00 88.75 203 SER A N 1
ATOM 1567 C CA . SER A 1 203 ? -15.286 10.758 16.865 1.00 88.75 203 SER A CA 1
ATOM 1568 C C . SER A 1 203 ? -14.061 10.457 15.998 1.00 88.75 203 SER A C 1
ATOM 1570 O O . SER A 1 203 ? -13.691 9.295 15.858 1.00 88.75 203 SER A O 1
ATOM 1572 N N . SER A 1 204 ? -13.413 11.481 15.434 1.00 87.56 204 SER A N 1
ATOM 1573 C CA . SER A 1 204 ? -12.187 11.320 14.647 1.00 87.56 204 SER A CA 1
ATOM 1574 C C . SER A 1 204 ? -11.033 10.785 15.491 1.00 87.56 204 SER A C 1
ATOM 1576 O O . SER A 1 204 ? -10.335 9.884 15.039 1.00 87.56 204 SER A O 1
ATOM 1578 N N . ASN A 1 205 ? -10.861 11.270 16.726 1.00 89.88 205 ASN A N 1
ATOM 1579 C CA . ASN A 1 205 ? -9.851 10.738 17.645 1.00 89.88 205 ASN A CA 1
ATOM 1580 C C . ASN A 1 205 ? -10.077 9.254 17.944 1.00 89.88 205 ASN A C 1
ATOM 1582 O O . ASN A 1 205 ? -9.135 8.478 17.840 1.00 89.88 205 ASN A O 1
ATOM 1586 N N . LEU A 1 206 ? -11.318 8.854 18.236 1.00 88.44 206 LEU A N 1
ATOM 1587 C CA . LEU A 1 206 ? -11.650 7.448 18.479 1.00 88.44 206 LEU A CA 1
ATOM 1588 C C . LEU A 1 206 ? -11.342 6.571 17.259 1.00 88.44 206 LEU A C 1
ATOM 1590 O O . LEU A 1 206 ? -10.771 5.496 17.400 1.00 88.44 206 LEU A O 1
ATOM 1594 N N . MET A 1 207 ? -11.668 7.036 16.049 1.00 87.25 207 MET A N 1
ATOM 1595 C CA . MET A 1 207 ? -11.303 6.305 14.831 1.00 87.25 207 MET A CA 1
ATOM 1596 C C . MET A 1 207 ? -9.784 6.204 14.659 1.00 87.25 207 MET A C 1
ATOM 1598 O O . MET A 1 207 ? -9.283 5.141 14.308 1.00 87.25 207 MET A O 1
ATOM 1602 N N . LEU A 1 208 ? -9.042 7.281 14.927 1.00 89.56 208 LEU A N 1
ATOM 1603 C CA . LEU A 1 208 ? -7.581 7.276 14.847 1.00 89.56 208 LEU A CA 1
ATOM 1604 C C . LEU A 1 208 ? -6.941 6.373 15.907 1.00 89.56 208 LEU A C 1
ATOM 1606 O O . LEU A 1 208 ? -5.927 5.750 15.606 1.00 89.56 208 LEU A O 1
ATOM 1610 N N . ASP A 1 209 ? -7.528 6.250 17.100 1.00 91.88 209 ASP A N 1
ATOM 1611 C CA . ASP A 1 209 ? -7.091 5.287 18.118 1.00 91.88 209 ASP A CA 1
ATOM 1612 C C . ASP A 1 209 ? -7.204 3.845 17.596 1.00 91.88 209 ASP A C 1
ATOM 1614 O O . ASP A 1 209 ? -6.278 3.047 17.763 1.00 91.88 209 ASP A O 1
ATOM 1618 N N . GLU A 1 210 ? -8.298 3.520 16.904 1.00 90.31 210 GLU A N 1
ATOM 1619 C CA . GLU A 1 210 ? -8.496 2.192 16.319 1.00 90.31 210 GLU A CA 1
ATOM 1620 C C . GLU A 1 210 ? -7.580 1.925 15.122 1.00 90.31 210 GLU A C 1
ATOM 1622 O O . GLU A 1 210 ? -7.022 0.832 15.012 1.00 90.31 210 GLU A O 1
ATOM 1627 N N . VAL A 1 211 ? -7.353 2.923 14.262 1.00 88.75 211 VAL A N 1
ATOM 1628 C CA . VAL A 1 211 ? -6.386 2.802 13.160 1.00 88.75 211 VAL A CA 1
ATOM 1629 C C . VAL A 1 211 ? -4.969 2.630 13.707 1.00 88.75 211 VAL A C 1
ATOM 1631 O O . VAL A 1 211 ? -4.238 1.770 13.220 1.00 88.75 211 VAL A O 1
ATOM 1634 N N . GLU A 1 212 ? -4.581 3.380 14.743 1.00 92.00 212 GLU A N 1
ATOM 1635 C CA . GLU A 1 212 ? -3.280 3.209 15.396 1.00 92.00 212 GLU A CA 1
ATOM 1636 C C . GLU A 1 212 ? -3.131 1.795 15.951 1.00 92.00 212 GLU A C 1
ATOM 1638 O O . GLU A 1 212 ? -2.108 1.145 15.736 1.00 92.00 212 GLU A O 1
ATOM 1643 N N . ARG A 1 213 ? -4.151 1.310 16.666 1.00 92.56 213 ARG A N 1
ATOM 1644 C CA . ARG A 1 213 ? -4.143 -0.023 17.264 1.00 92.56 213 ARG A CA 1
ATOM 1645 C C . ARG A 1 213 ? -4.032 -1.101 16.194 1.00 92.56 213 ARG A C 1
ATOM 1647 O O . ARG A 1 213 ? -3.176 -1.972 16.318 1.00 92.56 213 ARG A O 1
ATOM 1654 N N . ALA A 1 214 ? -4.824 -1.014 15.127 1.00 90.69 214 ALA A N 1
ATOM 1655 C CA . ALA A 1 214 ? -4.735 -1.930 13.996 1.00 90.69 214 ALA A CA 1
ATOM 1656 C C . ALA A 1 214 ? -3.350 -1.873 13.335 1.00 90.69 214 ALA A C 1
ATOM 1658 O O . ALA A 1 214 ? -2.742 -2.913 13.101 1.00 90.69 214 ALA A O 1
ATOM 1659 N N . ALA A 1 215 ? -2.797 -0.683 13.096 1.00 89.00 215 ALA A N 1
ATOM 1660 C CA . ALA A 1 215 ? -1.491 -0.530 12.461 1.00 89.00 215 ALA A CA 1
ATOM 1661 C C . ALA A 1 215 ? -0.329 -1.024 13.341 1.00 89.00 215 ALA A C 1
ATOM 1663 O O . ALA A 1 215 ? 0.632 -1.603 12.834 1.00 89.00 215 ALA A O 1
ATOM 1664 N N . ALA A 1 216 ? -0.399 -0.811 14.656 1.00 92.06 216 ALA A N 1
ATOM 1665 C CA . ALA A 1 216 ? 0.659 -1.181 15.588 1.00 92.06 216 ALA A CA 1
ATOM 1666 C C . ALA A 1 216 ? 0.614 -2.666 15.970 1.00 92.06 216 ALA A C 1
ATOM 1668 O O . ALA A 1 216 ? 1.670 -3.296 16.056 1.00 92.06 216 ALA A O 1
ATOM 1669 N N . GLU A 1 217 ? -0.584 -3.213 16.189 1.00 94.75 217 GLU A N 1
ATOM 1670 C CA . GLU A 1 217 ? -0.798 -4.529 16.805 1.00 94.75 217 GLU A CA 1
ATOM 1671 C C . GLU A 1 217 ? -1.234 -5.618 15.815 1.00 94.75 217 GLU A C 1
ATOM 1673 O O . GLU A 1 217 ? -1.369 -6.774 16.214 1.00 94.75 217 GLU A O 1
ATOM 1678 N N . SER A 1 218 ? -1.435 -5.303 14.532 1.00 94.12 218 SER A N 1
ATOM 1679 C CA . SER A 1 218 ? -1.589 -6.329 13.492 1.00 94.12 218 SER A CA 1
ATOM 1680 C C . SER A 1 218 ? -0.241 -6.930 13.107 1.00 94.12 218 SER A C 1
ATOM 1682 O O . SER A 1 218 ? 0.774 -6.239 13.054 1.00 94.12 218 SER A O 1
ATOM 1684 N N . GLN A 1 219 ? -0.229 -8.228 12.834 1.00 93.25 219 GLN A N 1
ATOM 1685 C CA . GLN A 1 219 ? 0.830 -8.884 12.078 1.00 93.25 219 GLN A CA 1
ATOM 1686 C C . GLN A 1 219 ? 0.569 -8.723 10.578 1.00 93.25 219 GLN A C 1
ATOM 1688 O O . GLN A 1 219 ? 1.489 -8.406 9.826 1.00 93.25 219 GLN A O 1
ATOM 1693 N N . ASP A 1 220 ? -0.686 -8.902 10.168 1.00 91.69 220 ASP A N 1
ATOM 1694 C CA . ASP A 1 220 ? -1.150 -8.661 8.807 1.00 91.69 220 ASP A CA 1
ATOM 1695 C C . ASP A 1 220 ? -2.545 -8.029 8.848 1.00 91.69 220 ASP A C 1
ATOM 1697 O O . ASP A 1 220 ? -3.400 -8.443 9.635 1.00 91.69 220 ASP A O 1
ATOM 1701 N N . LEU A 1 221 ? -2.756 -7.005 8.031 1.00 91.69 221 LEU A N 1
ATOM 1702 C CA . LEU A 1 221 ? -4.046 -6.377 7.785 1.00 91.69 221 LEU A CA 1
ATOM 1703 C C . LEU A 1 221 ? -4.217 -6.264 6.273 1.00 91.69 221 LEU A C 1
ATOM 1705 O O . LEU A 1 221 ? -3.457 -5.554 5.617 1.00 91.69 221 LEU A O 1
ATOM 1709 N N . LYS A 1 222 ? -5.237 -6.921 5.732 1.00 91.94 222 LYS A N 1
ATOM 1710 C CA . LYS A 1 222 ? -5.599 -6.885 4.318 1.00 91.94 222 LYS A CA 1
ATOM 1711 C C . LYS A 1 222 ? -7.000 -6.312 4.177 1.00 91.94 222 LYS A C 1
ATOM 1713 O O . LYS A 1 222 ? -7.930 -6.775 4.823 1.00 91.94 222 LYS A O 1
ATOM 1718 N N . ILE A 1 223 ? -7.161 -5.331 3.304 1.00 89.69 223 ILE A N 1
ATOM 1719 C CA . ILE A 1 223 ? -8.450 -4.764 2.917 1.00 89.69 223 ILE A CA 1
ATOM 1720 C C . ILE A 1 223 ? -8.624 -5.037 1.430 1.00 89.69 223 ILE A C 1
ATOM 1722 O O . ILE A 1 223 ? -7.822 -4.590 0.615 1.00 89.69 223 ILE A O 1
ATOM 1726 N N . SER A 1 224 ? -9.664 -5.783 1.080 1.00 88.88 224 SER A N 1
ATOM 1727 C CA . SER A 1 224 ? -10.021 -6.102 -0.299 1.00 88.88 224 SER A CA 1
ATOM 1728 C C . SER A 1 224 ? -11.277 -5.337 -0.684 1.00 88.88 224 SER A C 1
ATOM 1730 O O . SER A 1 224 ? -12.287 -5.376 0.018 1.00 88.88 224 SER A O 1
ATOM 1732 N N . MET A 1 225 ? -11.213 -4.654 -1.816 1.00 85.69 225 MET A N 1
ATOM 1733 C CA . MET A 1 225 ? -12.324 -3.926 -2.401 1.00 85.69 225 MET A CA 1
ATOM 1734 C C . MET A 1 225 ? -12.848 -4.707 -3.599 1.00 85.69 225 MET A C 1
ATOM 1736 O O . MET A 1 225 ? -12.085 -5.044 -4.503 1.00 85.69 225 MET A O 1
ATOM 1740 N N . GLN A 1 226 ? -14.147 -4.970 -3.614 1.00 85.69 226 GLN A N 1
ATOM 1741 C CA . GLN A 1 226 ? -14.856 -5.583 -4.728 1.00 85.69 226 GLN A CA 1
ATOM 1742 C C . GLN A 1 226 ? -15.866 -4.579 -5.271 1.00 85.69 226 GLN A C 1
ATOM 1744 O O . GLN A 1 226 ? -16.639 -3.997 -4.506 1.00 85.69 226 GLN A O 1
ATOM 1749 N N . MET A 1 227 ? -15.852 -4.380 -6.585 1.00 77.62 227 MET A N 1
ATOM 1750 C CA . MET A 1 227 ? -16.813 -3.522 -7.270 1.00 77.62 227 MET A CA 1
ATOM 1751 C C . MET A 1 227 ? -17.655 -4.373 -8.209 1.00 77.62 227 MET A C 1
ATOM 1753 O O . MET A 1 227 ? -17.126 -5.055 -9.085 1.00 77.62 227 MET A O 1
ATOM 1757 N N . ASP A 1 228 ? -18.968 -4.322 -8.028 1.00 74.00 228 ASP A N 1
ATOM 1758 C CA . ASP A 1 228 ? -19.921 -4.954 -8.925 1.00 74.00 228 ASP A CA 1
ATOM 1759 C C . ASP A 1 228 ? -20.602 -3.881 -9.778 1.00 74.00 228 ASP A C 1
ATOM 1761 O O . ASP A 1 228 ? -21.351 -3.038 -9.275 1.00 74.00 228 ASP A O 1
ATOM 1765 N N . HIS A 1 229 ? -20.336 -3.933 -11.083 1.00 71.44 229 HIS A N 1
ATOM 1766 C CA . HIS A 1 229 ? -20.924 -3.054 -12.092 1.00 71.44 229 HIS A CA 1
ATOM 1767 C C . HIS A 1 229 ? -21.963 -3.768 -12.974 1.00 71.44 229 HIS A C 1
ATOM 1769 O O . HIS A 1 229 ? -22.375 -3.215 -13.996 1.00 71.44 229 HIS A O 1
ATOM 1775 N N . THR A 1 230 ? -22.394 -4.984 -12.618 1.00 75.12 230 THR A N 1
ATOM 1776 C CA . THR A 1 230 ? -23.360 -5.774 -13.408 1.00 75.12 230 THR A CA 1
ATOM 1777 C C . THR A 1 230 ? -24.679 -5.034 -13.618 1.00 75.12 230 THR A C 1
ATOM 1779 O O . THR A 1 230 ? -25.287 -5.142 -14.683 1.00 75.12 230 THR A O 1
ATOM 1782 N N . THR A 1 231 ? -25.093 -4.216 -12.645 1.00 75.38 231 THR A N 1
ATOM 1783 C CA . THR A 1 231 ? -26.236 -3.310 -12.773 1.00 75.38 231 THR A CA 1
ATOM 1784 C C . THR A 1 231 ? -25.745 -1.875 -12.932 1.00 75.38 231 THR A C 1
ATOM 1786 O O . THR A 1 231 ? -25.457 -1.193 -11.954 1.00 75.38 231 THR A O 1
ATOM 1789 N N . ALA A 1 232 ? -25.697 -1.374 -14.171 1.00 68.06 232 ALA A N 1
ATOM 1790 C CA . ALA A 1 232 ? -25.175 -0.036 -14.484 1.00 68.06 232 ALA A CA 1
ATOM 1791 C C . ALA A 1 232 ? -25.871 1.120 -13.728 1.00 68.06 232 ALA A C 1
ATOM 1793 O O . ALA A 1 232 ? -25.272 2.174 -13.528 1.00 68.06 232 ALA A O 1
ATOM 1794 N N . ALA A 1 233 ? -27.127 0.934 -13.306 1.00 75.56 233 ALA A N 1
ATOM 1795 C CA . ALA A 1 233 ? -27.887 1.914 -12.524 1.00 75.56 233 ALA A CA 1
ATOM 1796 C C . ALA A 1 233 ? -27.719 1.769 -10.996 1.00 75.56 233 ALA A C 1
ATOM 1798 O O . ALA A 1 233 ? -28.206 2.620 -10.255 1.00 75.56 233 ALA A O 1
ATOM 1799 N N . ALA A 1 234 ? -27.067 0.704 -10.523 1.00 75.50 234 ALA A N 1
ATOM 1800 C CA . ALA A 1 234 ? -26.905 0.387 -9.107 1.00 75.50 234 ALA A CA 1
ATOM 1801 C C . ALA A 1 234 ? -25.583 -0.370 -8.870 1.00 75.50 234 ALA A C 1
ATOM 1803 O O . ALA A 1 234 ? -25.613 -1.563 -8.557 1.00 75.50 234 ALA A O 1
ATOM 1804 N N . PRO A 1 235 ? -24.421 0.287 -9.052 1.00 73.75 235 PRO A N 1
ATOM 1805 C CA . PRO A 1 235 ? -23.148 -0.331 -8.708 1.00 73.75 235 PRO A CA 1
ATOM 1806 C C . PRO A 1 235 ? -23.112 -0.643 -7.208 1.00 73.75 235 PRO A C 1
ATOM 1808 O O . PRO A 1 235 ? -23.615 0.139 -6.397 1.00 73.75 235 PRO A O 1
ATOM 1811 N N . SER A 1 236 ? -22.504 -1.769 -6.836 1.00 78.25 236 SER A N 1
ATOM 1812 C CA . SER A 1 236 ? -22.281 -2.109 -5.428 1.00 78.25 236 SER A CA 1
ATOM 1813 C C . SER A 1 236 ? -20.791 -2.183 -5.107 1.00 78.25 236 SER A C 1
ATOM 1815 O O . SER A 1 236 ? -19.978 -2.617 -5.923 1.00 78.25 236 SER A O 1
ATOM 1817 N N . LEU A 1 237 ? -20.440 -1.708 -3.912 1.00 79.00 237 LEU A N 1
ATOM 1818 C CA . LEU A 1 237 ? -19.089 -1.726 -3.367 1.00 79.00 237 LEU A CA 1
ATOM 1819 C C . LEU A 1 237 ? -19.091 -2.628 -2.137 1.00 79.00 237 LEU A C 1
ATOM 1821 O O . LEU A 1 237 ? -19.740 -2.306 -1.142 1.00 79.00 237 LEU A O 1
ATOM 1825 N N . ASN A 1 238 ? -18.343 -3.725 -2.192 1.00 83.19 238 ASN A N 1
ATOM 1826 C CA . ASN A 1 238 ? -18.103 -4.578 -1.035 1.00 83.19 238 ASN A CA 1
ATOM 1827 C C . ASN A 1 238 ? -16.663 -4.383 -0.563 1.00 83.19 238 ASN A C 1
ATOM 1829 O O . ASN A 1 238 ? -15.719 -4.473 -1.347 1.00 83.19 238 ASN A O 1
ATOM 1833 N N . VAL A 1 239 ? -16.493 -4.117 0.729 1.00 83.56 239 VAL A N 1
ATOM 1834 C CA . VAL A 1 239 ? -15.179 -4.020 1.368 1.00 83.56 239 VAL A CA 1
ATOM 1835 C C . VAL A 1 239 ? -15.070 -5.154 2.374 1.00 83.56 239 VAL A C 1
ATOM 1837 O O . VAL A 1 239 ? -15.880 -5.249 3.293 1.00 83.56 239 VAL A O 1
ATOM 1840 N N . ALA A 1 240 ? -14.075 -6.013 2.189 1.00 87.38 240 ALA A N 1
ATOM 1841 C CA . ALA A 1 240 ? -13.750 -7.101 3.099 1.00 87.38 240 ALA A CA 1
ATOM 1842 C C . ALA A 1 240 ? -12.398 -6.826 3.760 1.00 87.38 240 ALA A C 1
ATOM 1844 O O . ALA A 1 240 ? -11.481 -6.320 3.112 1.00 87.38 240 ALA A O 1
ATOM 1845 N N . GLY A 1 241 ? -12.273 -7.154 5.043 1.00 87.25 241 GLY A N 1
ATOM 1846 C CA . GLY A 1 241 ? -11.037 -6.996 5.799 1.00 87.25 241 GLY A CA 1
ATOM 1847 C C . GLY A 1 241 ? -10.629 -8.308 6.454 1.00 87.25 241 GLY A C 1
ATOM 1848 O O . GLY A 1 241 ? -11.431 -8.890 7.178 1.00 87.25 241 GLY A O 1
ATOM 1849 N N . ASP A 1 242 ? -9.385 -8.725 6.242 1.00 89.62 242 ASP A N 1
ATOM 1850 C CA . ASP A 1 242 ? -8.743 -9.810 6.979 1.00 89.62 242 ASP A CA 1
ATOM 1851 C C . ASP A 1 242 ? -7.697 -9.209 7.917 1.00 89.62 242 ASP A C 1
ATOM 1853 O O . ASP A 1 242 ? -6.888 -8.369 7.519 1.00 89.62 242 ASP A O 1
ATOM 1857 N N . LEU A 1 243 ? -7.715 -9.625 9.181 1.00 90.75 243 LEU A N 1
ATOM 1858 C CA . LEU A 1 243 ? -6.828 -9.095 10.208 1.00 90.75 243 LEU A CA 1
ATOM 1859 C C . LEU A 1 243 ? -6.257 -10.234 11.047 1.00 90.75 243 LEU A C 1
ATOM 1861 O O . LEU A 1 243 ? -6.989 -10.983 11.693 1.00 90.75 243 LEU A O 1
ATOM 1865 N N . VAL A 1 244 ? -4.932 -10.302 11.100 1.00 93.62 244 VAL A N 1
ATOM 1866 C CA . VAL A 1 244 ? -4.178 -11.182 11.990 1.00 93.62 244 VAL A CA 1
ATOM 1867 C C . VAL A 1 244 ? -3.504 -10.312 13.040 1.00 93.62 244 VAL A C 1
ATOM 1869 O O . VAL A 1 244 ? -2.644 -9.500 12.713 1.00 93.62 244 VAL A O 1
ATOM 1872 N N . ALA A 1 245 ? -3.886 -10.457 14.308 1.00 94.69 245 ALA A N 1
ATOM 1873 C CA . ALA A 1 245 ? -3.261 -9.721 15.406 1.00 94.69 245 ALA A CA 1
ATOM 1874 C C . ALA A 1 245 ? -1.942 -10.365 15.858 1.00 94.69 245 ALA A C 1
ATOM 1876 O O . ALA A 1 245 ? -1.801 -11.588 15.858 1.00 94.69 245 ALA A O 1
ATOM 1877 N N . ILE A 1 246 ? -1.003 -9.543 16.328 1.00 95.25 246 ILE A N 1
ATOM 1878 C CA . ILE A 1 246 ? 0.203 -10.005 17.019 1.00 95.25 246 ILE A CA 1
ATOM 1879 C C . ILE A 1 246 ? -0.218 -10.669 18.344 1.00 95.25 246 ILE A C 1
ATOM 1881 O O . ILE A 1 246 ? -0.934 -10.039 19.133 1.00 95.25 246 ILE A O 1
ATOM 1885 N N . PRO A 1 247 ? 0.218 -11.910 18.634 1.00 93.69 247 PRO A N 1
ATOM 1886 C CA . PRO A 1 247 ? -0.115 -12.589 19.883 1.00 93.69 247 PRO A CA 1
ATOM 1887 C C . PRO A 1 247 ? 0.261 -11.775 21.130 1.00 93.69 247 PRO A C 1
ATOM 1889 O O . PRO A 1 247 ? 1.320 -11.157 21.186 1.00 93.69 247 PRO A O 1
ATOM 1892 N N . GLY A 1 248 ? -0.604 -11.797 22.147 1.00 92.44 248 GLY A N 1
ATOM 1893 C CA . GLY A 1 248 ? -0.375 -11.103 23.423 1.00 92.44 248 GLY A CA 1
ATOM 1894 C C . GLY A 1 248 ? -0.724 -9.609 23.436 1.00 92.44 248 GLY A C 1
ATOM 1895 O O . GLY A 1 248 ? -0.572 -8.968 24.472 1.00 92.44 248 GLY A O 1
ATOM 1896 N N . THR A 1 249 ? -1.216 -9.051 22.328 1.00 95.19 249 THR A N 1
ATOM 1897 C CA . THR A 1 249 ? -1.653 -7.647 22.248 1.00 95.19 249 THR A CA 1
ATOM 1898 C C . THR A 1 249 ? -3.109 -7.440 22.687 1.00 95.19 249 THR A C 1
ATOM 1900 O O . THR A 1 249 ? -3.903 -8.385 22.811 1.00 95.19 249 THR A O 1
ATOM 1903 N N . ALA A 1 250 ? -3.494 -6.177 22.897 1.00 92.88 250 ALA A N 1
ATOM 1904 C CA . ALA A 1 250 ? -4.879 -5.813 23.183 1.00 92.88 250 ALA A CA 1
ATOM 1905 C C . ALA A 1 250 ? -5.798 -6.131 21.991 1.00 92.88 250 ALA A C 1
ATOM 1907 O O . ALA A 1 250 ? -6.933 -6.570 22.181 1.00 92.88 250 ALA A O 1
ATOM 1908 N N . LEU A 1 251 ? -5.307 -5.970 20.760 1.00 93.00 251 LEU A N 1
ATOM 1909 C CA . LEU A 1 251 ? -6.009 -6.356 19.540 1.00 93.00 251 LEU A CA 1
ATOM 1910 C C . LEU A 1 251 ? -6.273 -7.863 19.477 1.00 93.00 251 LEU A C 1
ATOM 1912 O O . LEU A 1 251 ? -7.407 -8.261 19.215 1.00 93.00 251 LEU A O 1
ATOM 1916 N N . ALA A 1 252 ? -5.279 -8.699 19.795 1.00 93.25 252 ALA A N 1
ATOM 1917 C CA . ALA A 1 252 ? -5.470 -10.150 19.863 1.00 93.25 252 ALA A CA 1
ATOM 1918 C C . ALA A 1 252 ? -6.549 -10.535 20.888 1.00 93.25 252 ALA A C 1
ATOM 1920 O O . ALA A 1 252 ? -7.407 -11.373 20.609 1.00 93.25 252 ALA A O 1
ATOM 1921 N N . THR A 1 253 ? -6.555 -9.864 22.042 1.00 91.12 253 THR A N 1
ATOM 1922 C CA . THR A 1 253 ? -7.587 -10.053 23.073 1.00 91.12 253 THR A CA 1
ATOM 1923 C C . THR A 1 253 ? -8.971 -9.635 22.567 1.00 91.12 253 THR A C 1
ATOM 1925 O O . THR A 1 253 ? -9.950 -10.353 22.770 1.00 91.12 253 THR A O 1
ATOM 1928 N N . ALA A 1 254 ? -9.074 -8.500 21.870 1.00 88.44 254 ALA A N 1
ATOM 1929 C CA . ALA A 1 254 ? -10.338 -8.020 21.315 1.00 88.44 254 ALA A CA 1
ATOM 1930 C C . ALA A 1 254 ? -10.917 -8.986 20.266 1.00 88.44 254 ALA A C 1
ATOM 1932 O O . ALA A 1 254 ? -12.106 -9.294 20.318 1.00 88.44 254 ALA A O 1
ATOM 1933 N N . LEU A 1 255 ? -10.087 -9.520 19.362 1.00 87.75 255 LEU A N 1
ATOM 1934 C CA . LEU A 1 255 ? -10.528 -10.488 18.349 1.00 87.75 255 LEU A CA 1
ATOM 1935 C C . LEU A 1 255 ? -11.057 -11.787 18.972 1.00 87.75 255 LEU A C 1
ATOM 1937 O O . LEU A 1 255 ? -12.086 -12.307 18.543 1.00 87.75 255 LEU A O 1
ATOM 1941 N N . GLN A 1 256 ? -10.416 -12.281 20.035 1.00 86.75 256 GLN A N 1
ATOM 1942 C CA . GLN A 1 256 ? -10.917 -13.442 20.781 1.00 86.75 256 GLN A CA 1
ATOM 1943 C C . GLN A 1 256 ? -12.290 -13.174 21.414 1.00 86.75 256 GLN A C 1
ATOM 1945 O O . GLN A 1 256 ? -13.151 -14.057 21.446 1.00 86.75 256 GLN A O 1
ATOM 1950 N N . GLN A 1 257 ? -12.523 -11.952 21.900 1.00 84.81 257 GLN A N 1
ATOM 1951 C CA . GLN A 1 257 ? -13.817 -11.571 22.463 1.00 84.81 257 GLN A CA 1
ATOM 1952 C C . GLN A 1 257 ? -14.909 -11.463 21.396 1.00 84.81 257 GLN A C 1
ATOM 1954 O O . GLN A 1 257 ? -16.025 -11.907 21.645 1.00 84.81 257 GLN A O 1
ATOM 1959 N N . PHE A 1 258 ? -14.611 -10.921 20.212 1.00 79.69 258 PHE A N 1
ATOM 1960 C CA . PHE A 1 258 ? -15.587 -10.874 19.117 1.00 79.69 258 PHE A CA 1
ATOM 1961 C C . PHE A 1 258 ? -16.054 -12.270 18.706 1.00 79.69 258 PHE A C 1
ATOM 1963 O O . PHE A 1 258 ? -17.252 -12.492 18.577 1.00 79.69 258 PHE A O 1
ATOM 1970 N N . ASN A 1 259 ? -15.133 -13.228 18.609 1.00 71.69 259 ASN A N 1
ATOM 1971 C CA . ASN A 1 259 ? -15.462 -14.599 18.208 1.00 71.69 259 ASN A CA 1
ATOM 1972 C C . ASN A 1 259 ? -16.215 -15.406 19.281 1.00 71.69 259 ASN A C 1
ATOM 1974 O O . ASN A 1 259 ? -16.735 -16.477 18.982 1.00 71.69 259 ASN A O 1
ATOM 1978 N N . SER A 1 260 ? -16.247 -14.935 20.531 1.00 75.94 260 SER A N 1
ATOM 1979 C CA . SER A 1 260 ? -16.870 -15.646 21.658 1.00 75.94 260 SER A CA 1
ATOM 1980 C C . SER A 1 260 ? -18.164 -15.008 22.158 1.00 75.94 260 SER A C 1
ATOM 1982 O O . SER A 1 260 ? -18.887 -15.633 22.937 1.00 75.94 260 SER A O 1
ATOM 1984 N N . ARG A 1 261 ? -18.484 -13.781 21.732 1.00 71.00 261 ARG A N 1
ATOM 1985 C CA . ARG A 1 261 ? -19.743 -13.132 22.102 1.00 71.00 261 ARG A CA 1
ATOM 1986 C C . ARG A 1 261 ? -20.869 -13.646 21.200 1.00 71.00 261 ARG A C 1
ATOM 1988 O O . ARG A 1 261 ? -20.703 -13.637 19.982 1.00 71.00 261 ARG A O 1
ATOM 1995 N N . PRO A 1 262 ? -22.013 -14.069 21.766 1.00 67.62 262 PRO A N 1
ATOM 1996 C CA . PRO A 1 262 ? -23.197 -14.324 20.958 1.00 67.62 262 PRO A CA 1
ATOM 1997 C C . PRO A 1 262 ? -23.568 -13.042 20.207 1.00 67.62 262 PRO A C 1
ATOM 1999 O O . PRO A 1 262 ? -23.499 -11.949 20.777 1.00 67.62 262 PRO A O 1
ATOM 2002 N N . ASP A 1 263 ? -23.926 -13.182 18.932 1.00 65.31 263 ASP A N 1
ATOM 2003 C CA . ASP A 1 263 ? -24.362 -12.057 18.111 1.00 65.31 263 ASP A CA 1
ATOM 2004 C C . ASP A 1 263 ? -25.555 -11.372 18.795 1.00 65.31 263 ASP A C 1
ATOM 2006 O O . ASP A 1 263 ? -26.594 -11.988 19.048 1.00 65.31 263 ASP A O 1
ATOM 2010 N N . ALA A 1 264 ? -25.382 -10.089 19.123 1.00 65.38 264 ALA A N 1
ATOM 2011 C CA . ALA A 1 264 ? -26.384 -9.283 19.809 1.00 65.38 264 ALA A CA 1
ATOM 2012 C C . ALA A 1 264 ? -27.687 -9.142 18.999 1.00 65.38 264 ALA A C 1
ATOM 2014 O O . ALA A 1 264 ? -28.722 -8.796 19.567 1.00 65.38 264 ALA A O 1
ATOM 2015 N N . PHE A 1 265 ? -27.643 -9.435 17.697 1.00 59.50 265 PHE A N 1
ATOM 2016 C CA . PHE A 1 265 ? -28.773 -9.386 16.778 1.00 59.50 265 PHE A CA 1
ATOM 2017 C C . PHE A 1 265 ? -29.323 -10.768 16.409 1.00 59.50 265 PHE A C 1
ATOM 2019 O O . PHE A 1 265 ? -30.381 -10.835 15.791 1.00 59.50 265 PHE A O 1
ATOM 2026 N N . ALA A 1 266 ? -28.699 -11.872 16.840 1.00 60.22 266 ALA A N 1
ATOM 2027 C CA . ALA A 1 266 ? -29.176 -13.223 16.514 1.00 60.22 266 ALA A CA 1
ATOM 2028 C C . ALA A 1 266 ? -30.591 -13.532 17.042 1.00 60.22 266 ALA A C 1
ATOM 2030 O O . ALA A 1 266 ? -31.228 -14.473 16.575 1.00 60.22 266 ALA A O 1
ATOM 2031 N N . GLY A 1 267 ? -31.089 -12.756 18.011 1.00 49.66 267 GLY A N 1
ATOM 2032 C CA . GLY A 1 267 ? -32.450 -12.868 18.547 1.00 49.66 267 GLY A CA 1
ATOM 2033 C C . GLY A 1 267 ? -33.456 -11.861 17.981 1.00 49.66 267 GLY A C 1
ATOM 2034 O O . GLY A 1 267 ? -34.584 -11.823 18.465 1.00 49.66 267 GLY A O 1
ATOM 2035 N N . ILE A 1 268 ? -33.060 -11.022 17.019 1.00 52.69 268 ILE A N 1
ATOM 2036 C CA . ILE A 1 268 ? -33.922 -10.009 16.396 1.00 52.69 268 ILE A CA 1
ATOM 2037 C C . ILE A 1 268 ? -34.195 -10.452 14.953 1.00 52.69 268 ILE A C 1
ATOM 2039 O O . ILE A 1 268 ? -33.628 -9.913 14.006 1.00 52.69 268 ILE A O 1
ATOM 2043 N N . ALA A 1 269 ? -35.033 -11.477 14.804 1.00 44.00 269 ALA A N 1
ATOM 2044 C CA . ALA A 1 269 ? -35.588 -11.937 13.532 1.00 44.00 269 ALA A CA 1
ATOM 2045 C C . ALA A 1 269 ? -37.096 -12.158 13.684 1.00 44.00 269 ALA A C 1
ATOM 2047 O O . ALA A 1 269 ? -37.504 -12.679 14.749 1.00 44.00 269 ALA A O 1
#

Nearest PDB structures (foldseek):
  5yfg-assembly1_A  TM=3.914E-01  e=1.028E-01  Homo sapiens
  3p51-assembly1_A  TM=2.303E-01  e=5.204E-01  Nitrosospira multiformis ATCC 25196
  7t4r-assembly1_N  TM=2.021E-01  e=1.534E+00  Human betaherpesvirus 5
  4gcz-assembly1_B  TM=1.997E-01  e=8.248E+00  Bacillus subtilis subsp. subtilis str. 168

Mean predicted aligned error: 9.75 Å

Sequence (269 aa):
MLKKDLKSLLDLGTPAEQKQWSNIEDFIDTFVAGIDGSRPFQVQLLAGMTPSGYLTALPLDGGFQTFRDNVEGLGYELKRDAKDTSLYQFNMIIDSEQESTPGAEAVEDVGWMRVLSDVEYLVLAMSSSRSSLPRLKELTLAAKPGDFAAGTAAVMQLTNPDATEAGQKHRRTIFAGNRKATMDALQKRPDETATRFEMRKLSSNLMLDEVERAAAESQDLKISMQMDHTTAAAPSLNVAGDLVAIPGTALATALQQFNSRPDAFAGIA

Foldseek 3Di:
DVLVVVLVVQVVDDPVSNVCSVVVVVVCVLQCFQFDQVDEKEKEWQLVDVVIKIKIKTAGDPADPRNVVSVVVVVKDWAADPVDNQKTKIKHWQDPVPDDDDPDDTFMKIWMKGQPVVRRMIMIMIDRDPVCHVVRVVDNVPDDDDDDDPQWRYKYKYAQPDLDPVSLVSLLVVLVVVLVVVLVPQDADPPHDPVRSVVVSVVVVVVSVVVSCQNRFWNMKMKTWGWDCVPVVDIDIDIDIDTHGRPPDPVVVVVVVVVPDDDPCPPVD

pLDDT: mean 82.06, std 14.23, range [39.25, 98.0]